Protein AF-A0A8H6XQA0-F1 (afdb_monomer)

pLDDT: mean 72.67, std 20.52, range [30.08, 98.44]

Nearest PDB structures (foldseek):
  8s5n-assembly1_I  TM=1.991E-01  e=5.118E+00  Sus scrofa
  5wai-assembly1_B  TM=2.373E-01  e=7.550E+00  Homo sapiens
  2dqr-assembly1_B  TM=2.451E-01  e=7.550E+00  Bacillus subtilis

Organism: NCBI:txid2733690

Structure (mmCIF, N/CA/C/O backbone):
data_AF-A0A8H6XQA0-F1
#
_entry.id   AF-A0A8H6XQA0-F1
#
loop_
_atom_site.group_PDB
_atom_site.id
_atom_site.type_symbol
_atom_site.label_atom_id
_atom_site.label_alt_id
_atom_site.label_comp_id
_atom_site.label_asym_id
_atom_site.label_entity_id
_atom_site.label_seq_id
_atom_site.pdbx_PDB_ins_code
_atom_site.Cartn_x
_atom_site.Cartn_y
_atom_site.Cartn_z
_atom_site.occupancy
_atom_site.B_iso_or_equiv
_atom_site.auth_seq_id
_atom_site.auth_comp_id
_atom_site.auth_asym_id
_atom_site.auth_atom_id
_atom_site.pdbx_PDB_model_num
ATOM 1 N N . MET A 1 1 ? -35.388 15.175 13.457 1.00 39.66 1 MET A N 1
ATOM 2 C CA . MET A 1 1 ? -34.668 13.985 12.953 1.00 39.66 1 MET A CA 1
ATOM 3 C C . MET A 1 1 ? -34.058 14.361 11.612 1.00 39.66 1 MET A C 1
ATOM 5 O O . MET A 1 1 ? -34.780 14.356 10.629 1.00 39.66 1 MET A O 1
ATOM 9 N N . ASN A 1 2 ? -32.782 14.755 11.567 1.00 40.47 2 ASN A N 1
ATOM 10 C CA . ASN A 1 2 ? -32.129 15.119 10.303 1.00 40.47 2 ASN A CA 1
ATOM 11 C C . ASN A 1 2 ? -31.117 14.033 9.934 1.00 40.47 2 ASN A C 1
ATOM 13 O O . ASN A 1 2 ? -30.102 13.865 10.606 1.00 40.47 2 ASN A O 1
ATOM 17 N N . SER A 1 3 ? -31.441 13.273 8.887 1.00 45.72 3 SER A N 1
ATOM 18 C CA . SER A 1 3 ? -30.533 12.332 8.237 1.00 45.72 3 SER A CA 1
ATOM 19 C C . SER A 1 3 ? -29.535 13.136 7.405 1.00 45.72 3 SER A C 1
ATOM 21 O O . SER A 1 3 ? -29.917 13.780 6.431 1.00 45.72 3 SER A O 1
ATOM 23 N N . PHE A 1 4 ? -28.263 13.138 7.803 1.00 53.66 4 PHE A N 1
ATOM 24 C CA . PHE A 1 4 ? -27.193 13.672 6.967 1.00 53.66 4 PHE A CA 1
ATOM 25 C C . PHE A 1 4 ? -26.708 12.558 6.040 1.00 53.66 4 PHE A C 1
ATOM 27 O O . PHE A 1 4 ? -26.117 11.569 6.478 1.00 53.66 4 PHE A O 1
ATOM 34 N N . ARG A 1 5 ? -27.005 12.713 4.749 1.00 60.81 5 ARG A N 1
ATOM 35 C CA . ARG A 1 5 ? -26.497 11.852 3.680 1.00 60.81 5 ARG A CA 1
ATOM 36 C C . ARG A 1 5 ? -25.184 12.428 3.178 1.00 60.81 5 ARG A C 1
ATOM 38 O O . ARG A 1 5 ? -25.127 13.604 2.820 1.00 60.81 5 ARG A O 1
ATOM 45 N N . CYS A 1 6 ? -24.141 11.608 3.126 1.00 57.84 6 CYS A N 1
ATOM 46 C CA . CYS A 1 6 ? -22.919 12.001 2.440 1.00 57.84 6 CYS A CA 1
ATOM 47 C C . CYS A 1 6 ? -23.187 12.053 0.928 1.00 57.84 6 CYS A C 1
ATOM 49 O O . CYS A 1 6 ? -23.517 11.034 0.321 1.00 57.84 6 CYS A O 1
ATOM 51 N N . HIS A 1 7 ? -23.026 13.227 0.316 1.00 69.19 7 HIS A N 1
ATOM 52 C CA . HIS A 1 7 ? -23.212 13.426 -1.126 1.00 69.19 7 HIS A CA 1
ATOM 53 C C . HIS A 1 7 ? -22.187 12.644 -1.974 1.00 69.19 7 HIS A C 1
ATOM 55 O O . HIS A 1 7 ? -22.442 12.355 -3.137 1.00 69.19 7 HIS A O 1
ATOM 61 N N . GLN A 1 8 ? -21.043 12.265 -1.394 1.00 59.78 8 GLN A N 1
ATOM 62 C CA . GLN A 1 8 ? -19.940 11.633 -2.124 1.00 59.78 8 GLN A CA 1
ATOM 63 C C . GLN A 1 8 ? -20.016 10.096 -2.163 1.00 59.78 8 GLN A C 1
ATOM 65 O O . GLN A 1 8 ? -19.489 9.492 -3.090 1.00 59.78 8 GLN A O 1
ATOM 70 N N . CYS A 1 9 ? -20.646 9.451 -1.174 1.00 69.38 9 CYS A N 1
ATOM 71 C CA . CYS A 1 9 ? -20.702 7.982 -1.084 1.00 69.38 9 CYS A CA 1
ATOM 72 C C . CYS A 1 9 ? -22.098 7.412 -0.787 1.00 69.38 9 CYS A C 1
ATOM 74 O O . CYS A 1 9 ? -22.247 6.202 -0.661 1.00 69.38 9 CYS A O 1
ATOM 76 N N . GLY A 1 10 ? -23.130 8.251 -0.634 1.00 59.91 10 GLY A N 1
ATOM 77 C CA . GLY A 1 10 ? -24.503 7.810 -0.359 1.00 59.91 10 GLY A CA 1
ATOM 78 C C . GLY A 1 10 ? -24.715 7.169 1.018 1.00 59.91 10 GLY A C 1
ATOM 79 O O . GLY A 1 10 ? -25.856 6.873 1.375 1.00 59.91 10 GLY A O 1
ATOM 80 N N . ALA A 1 11 ? -23.652 6.994 1.808 1.00 56.34 11 ALA A N 1
ATOM 81 C CA . ALA A 1 11 ? -23.733 6.435 3.142 1.00 56.34 11 ALA A CA 1
ATOM 82 C C . ALA A 1 11 ? -24.551 7.366 4.047 1.00 56.34 11 ALA A C 1
ATOM 84 O O . ALA A 1 11 ? -24.235 8.548 4.231 1.00 56.34 11 ALA A O 1
ATOM 85 N N . SER A 1 12 ? -25.623 6.814 4.610 1.00 57.81 12 SER A N 1
ATOM 86 C CA . SER A 1 12 ? -26.304 7.386 5.765 1.00 57.81 12 SER A CA 1
ATOM 87 C C . SER A 1 12 ? -25.317 7.298 6.922 1.00 57.81 12 SER A C 1
ATOM 89 O O . SER A 1 12 ? -25.028 6.199 7.392 1.00 57.81 12 SER A O 1
ATOM 91 N N . GLY A 1 13 ? -24.734 8.427 7.327 1.00 49.59 13 GLY A N 1
ATOM 92 C CA . GLY A 1 13 ? -23.774 8.433 8.425 1.00 49.59 13 GLY A CA 1
ATOM 93 C C . GLY A 1 13 ? -24.386 7.780 9.662 1.00 49.59 13 GLY A C 1
ATOM 94 O O . GLY A 1 13 ? -25.559 8.014 9.967 1.00 49.59 13 GLY A O 1
ATOM 95 N N . LEU A 1 14 ? -23.591 6.968 10.369 1.00 50.41 14 LEU A N 1
ATOM 96 C CA . LEU A 1 14 ? -23.913 6.537 11.724 1.00 50.41 14 LEU A CA 1
ATOM 97 C C . LEU A 1 14 ? -24.258 7.805 12.498 1.00 50.41 14 LEU A C 1
ATOM 99 O O . LEU A 1 14 ? -23.393 8.652 12.728 1.00 50.41 14 LEU A O 1
ATOM 103 N N . THR A 1 15 ? -25.531 7.976 12.854 1.00 49.56 15 THR A N 1
ATOM 104 C CA . THR A 1 15 ? -25.908 9.034 13.780 1.00 49.56 15 THR A CA 1
ATOM 105 C C . THR A 1 15 ? -25.029 8.826 14.999 1.00 49.56 15 THR A C 1
ATOM 107 O O . THR A 1 15 ? -25.098 7.765 15.628 1.00 49.56 15 THR A O 1
ATOM 110 N N . SER A 1 16 ? -24.164 9.800 15.282 1.00 47.38 16 SER A N 1
ATOM 111 C CA . SER A 1 16 ? -23.440 9.893 16.540 1.00 47.38 16 SER A CA 1
ATOM 112 C C . SER A 1 16 ? -24.492 10.073 17.628 1.00 47.38 16 SER A C 1
ATOM 114 O O . SER A 1 16 ? -24.839 11.178 18.038 1.00 47.38 16 SER A O 1
ATOM 116 N N . THR A 1 17 ? -25.121 8.970 18.022 1.00 50.59 17 THR A N 1
ATOM 117 C CA . THR A 1 17 ? -25.888 8.904 19.248 1.00 50.59 17 THR A CA 1
ATOM 118 C C . THR A 1 17 ? -24.828 8.988 20.327 1.00 50.59 17 THR A C 1
ATOM 120 O O . THR A 1 17 ? -24.073 8.032 20.521 1.00 50.59 17 THR A O 1
ATOM 123 N N . LYS A 1 18 ? -24.710 10.172 20.937 1.00 52.75 18 LYS A N 1
ATOM 124 C CA . LYS A 1 18 ? -23.888 10.418 22.125 1.00 52.75 18 LYS A CA 1
ATOM 125 C C . LYS A 1 18 ? -23.940 9.197 23.056 1.00 52.75 18 LYS A C 1
ATOM 127 O O . LYS A 1 18 ? -25.024 8.628 23.220 1.00 52.75 18 LYS A O 1
ATOM 132 N N . PRO A 1 19 ? -22.813 8.791 23.662 1.00 47.84 19 PRO A N 1
ATOM 133 C CA . PRO A 1 19 ? -22.831 7.687 24.599 1.00 47.84 19 PRO A CA 1
ATOM 134 C C . PRO A 1 19 ? -23.749 8.039 25.773 1.00 47.84 19 PRO A C 1
ATOM 136 O O . PRO A 1 19 ? -23.596 9.080 26.405 1.00 47.84 19 PRO A O 1
ATOM 139 N N . SER A 1 20 ? -24.722 7.150 25.963 1.00 54.09 20 SER A N 1
ATOM 140 C CA . SER A 1 20 ? -25.449 6.794 27.179 1.00 54.09 20 SER A CA 1
ATOM 141 C C . SER A 1 20 ? -25.614 7.881 28.245 1.00 54.09 20 SER A C 1
ATOM 143 O O . SER A 1 20 ? -24.697 8.208 28.994 1.00 54.09 20 SER A O 1
ATOM 145 N N . ASP A 1 21 ? -26.854 8.357 28.358 1.00 53.69 21 ASP A N 1
ATOM 146 C CA . ASP A 1 21 ? -27.349 9.352 29.305 1.00 53.69 21 ASP A CA 1
ATOM 147 C C . ASP A 1 21 ? -27.298 8.906 30.784 1.00 53.69 21 ASP A C 1
ATOM 149 O O . ASP A 1 21 ? -28.319 8.856 31.464 1.00 53.69 21 ASP A O 1
ATOM 153 N N . LEU A 1 22 ? -26.114 8.653 31.348 1.00 53.44 22 LEU A N 1
ATOM 154 C CA . LEU A 1 22 ? -25.946 8.639 32.815 1.00 53.44 22 LEU A CA 1
ATOM 155 C C . LEU A 1 22 ? -26.324 10.005 33.432 1.00 53.44 22 LEU A C 1
ATOM 157 O O . LEU A 1 22 ? -26.711 10.091 34.594 1.00 53.44 22 LEU A O 1
ATOM 161 N N . ASN A 1 23 ? -26.278 11.067 32.618 1.00 51.56 23 ASN A N 1
ATOM 162 C CA . ASN A 1 23 ? -26.733 12.417 32.952 1.00 51.56 23 ASN A CA 1
ATOM 163 C C . ASN A 1 23 ? -28.263 12.612 32.884 1.00 51.56 23 ASN A C 1
ATOM 165 O O . ASN A 1 23 ? -28.724 13.698 33.234 1.00 51.56 23 ASN A O 1
ATOM 169 N N . ALA A 1 24 ? -29.060 11.624 32.447 1.00 54.31 24 ALA A N 1
ATOM 170 C CA . ALA A 1 24 ? -30.526 11.762 32.415 1.00 54.31 24 ALA A CA 1
ATOM 171 C C . ALA A 1 24 ? -31.153 11.778 33.818 1.00 54.31 24 ALA A C 1
ATOM 173 O O . ALA A 1 24 ? -32.241 12.319 33.999 1.00 54.31 24 ALA A O 1
ATOM 174 N N . THR A 1 25 ? -30.460 11.230 34.819 1.00 57.62 25 THR A N 1
ATOM 175 C CA . THR A 1 25 ? -30.837 11.330 36.232 1.00 57.62 25 THR A CA 1
ATOM 176 C C . THR A 1 25 ? -29.945 12.371 36.924 1.00 57.62 25 THR A C 1
ATOM 178 O O . THR A 1 25 ? -28.768 12.085 37.163 1.00 57.62 25 THR A O 1
ATOM 181 N N . PRO A 1 26 ? -30.468 13.568 37.266 1.00 58.88 26 PRO A N 1
ATOM 182 C CA . PRO A 1 26 ? -29.671 14.671 37.820 1.00 58.88 26 PRO A CA 1
ATOM 183 C C . PRO A 1 26 ? -28.921 14.318 39.114 1.00 58.88 26 PRO A C 1
ATOM 185 O O . PRO A 1 26 ? -27.896 14.920 39.430 1.00 58.88 26 PRO A O 1
ATOM 188 N N . ASP A 1 27 ? -29.448 13.353 39.866 1.00 64.31 27 ASP A N 1
ATOM 189 C CA . ASP A 1 27 ? -28.930 12.912 41.159 1.00 64.31 27 ASP A CA 1
ATOM 190 C C . ASP A 1 27 ? -27.723 11.963 41.012 1.00 64.31 27 ASP A C 1
ATOM 192 O O . ASP A 1 27 ? -26.667 12.183 41.612 1.00 64.31 27 ASP A O 1
ATOM 196 N N . LEU A 1 28 ? -27.811 10.991 40.095 1.00 68.81 28 LEU A N 1
ATOM 197 C CA . LEU A 1 28 ? -26.697 10.092 39.791 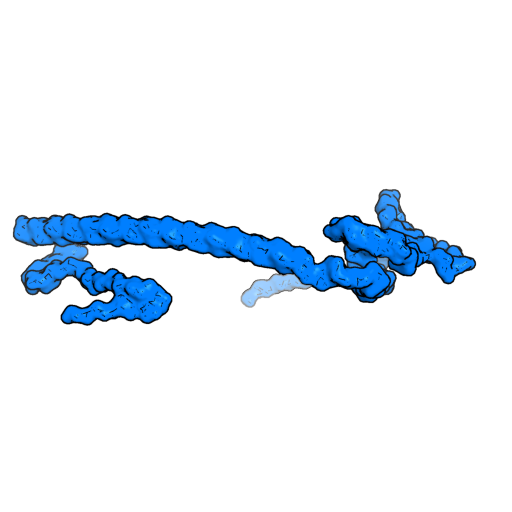1.00 68.81 28 LEU A CA 1
ATOM 198 C C . LEU A 1 28 ? -25.515 10.847 39.176 1.00 68.81 28 LEU A C 1
ATOM 200 O O . LEU A 1 28 ? -24.381 10.541 39.507 1.00 68.81 28 LEU A O 1
ATOM 204 N N . GLY A 1 29 ? -25.736 11.872 38.346 1.00 69.62 29 GLY A N 1
ATOM 205 C CA . GLY A 1 29 ? -24.637 12.646 37.747 1.00 69.62 29 GL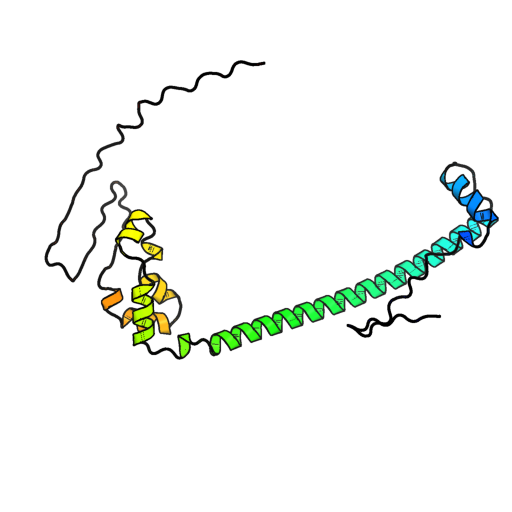Y A CA 1
ATOM 206 C C . GLY A 1 29 ? -23.717 13.321 38.779 1.00 69.62 29 GLY A C 1
ATOM 207 O O . GLY A 1 29 ? -22.500 13.380 38.584 1.00 69.62 29 GLY A O 1
ATOM 208 N N . LYS A 1 30 ? -24.273 13.789 39.908 1.00 71.88 30 LYS A N 1
ATOM 209 C CA . LYS A 1 30 ? -23.496 14.372 41.018 1.00 71.88 30 LYS A CA 1
ATOM 210 C C . LYS A 1 30 ? -22.771 13.295 41.824 1.00 71.88 30 LYS A C 1
ATOM 212 O O . LYS A 1 30 ? -21.572 13.430 42.069 1.00 71.88 30 LYS A O 1
ATOM 217 N N . ARG A 1 31 ? -23.478 12.220 42.195 1.00 77.81 31 ARG A N 1
ATOM 218 C CA . ARG A 1 31 ? -22.923 11.112 42.991 1.00 77.81 31 ARG A CA 1
ATOM 219 C C . ARG A 1 31 ? -21.888 10.298 42.220 1.00 77.81 31 ARG A C 1
ATOM 221 O O . ARG A 1 31 ? -20.854 9.962 42.774 1.00 77.81 31 ARG A O 1
ATOM 228 N N . HIS A 1 32 ? -22.079 10.100 40.921 1.00 82.62 32 HIS A N 1
ATOM 229 C CA . HIS A 1 32 ? -21.141 9.413 40.034 1.00 82.62 32 HIS A CA 1
ATOM 230 C C . HIS A 1 32 ? -19.760 10.076 40.037 1.00 82.62 32 HIS A C 1
ATOM 232 O O . HIS A 1 32 ? -18.747 9.399 40.157 1.00 82.62 32 HIS A O 1
ATOM 238 N N . ARG A 1 33 ? -19.693 11.413 39.978 1.00 83.44 33 ARG A N 1
ATOM 239 C CA . ARG A 1 33 ? -18.411 12.129 40.055 1.00 83.44 33 ARG A CA 1
ATOM 240 C C . ARG A 1 33 ? -17.758 12.024 41.435 1.00 83.44 33 ARG A C 1
ATOM 242 O O . ARG A 1 33 ? -16.536 11.971 41.506 1.00 83.44 33 ARG A O 1
ATOM 249 N N . ALA A 1 34 ? -18.552 12.014 42.506 1.00 84.62 34 ALA A N 1
ATOM 250 C CA . ALA A 1 34 ? -18.045 11.817 43.861 1.00 84.62 34 ALA A CA 1
ATOM 251 C C . ALA A 1 34 ? -17.479 10.399 44.042 1.00 84.62 34 ALA A C 1
ATOM 253 O O . ALA A 1 34 ? -16.347 10.270 44.487 1.00 84.62 34 ALA A O 1
ATOM 254 N N . LEU A 1 35 ? -18.204 9.373 43.583 1.00 86.81 35 LEU A N 1
ATOM 255 C CA . LEU A 1 35 ? -17.790 7.964 43.601 1.00 86.81 35 LEU A CA 1
ATOM 256 C C . LEU A 1 35 ? -16.542 7.691 42.748 1.00 86.81 35 LEU A C 1
ATOM 258 O O . LEU A 1 35 ? -15.758 6.814 43.075 1.00 86.81 35 LEU A O 1
ATOM 262 N N . LEU A 1 36 ? -16.323 8.441 41.664 1.00 87.62 36 LEU A N 1
ATOM 263 C CA . LEU A 1 36 ? -15.079 8.344 40.888 1.00 87.62 36 LEU A CA 1
ATOM 264 C C . LEU A 1 36 ? -13.863 8.940 41.617 1.00 87.62 36 LEU A C 1
ATOM 266 O O . LEU A 1 36 ? -12.731 8.624 41.262 1.00 87.62 36 LEU A O 1
ATOM 270 N N . ASN A 1 37 ? -14.089 9.809 42.605 1.00 88.81 37 ASN A N 1
ATOM 271 C CA . ASN A 1 37 ? -13.045 10.524 43.340 1.00 88.81 37 ASN A CA 1
ATOM 272 C C . ASN A 1 37 ? -12.923 10.069 44.807 1.00 88.81 37 ASN A C 1
ATOM 274 O O . ASN A 1 37 ? -12.114 10.632 45.546 1.00 88.81 37 ASN A O 1
ATOM 278 N N . SER A 1 38 ? -13.719 9.090 45.248 1.00 87.56 38 SER A N 1
ATOM 279 C CA . SER A 1 38 ? -13.707 8.552 46.610 1.00 87.56 38 SER A CA 1
ATOM 280 C C . SER A 1 38 ? -13.792 7.023 46.604 1.00 87.56 38 SER A C 1
ATOM 282 O O . SER A 1 38 ? -14.291 6.420 45.662 1.00 87.56 38 SER A O 1
ATOM 284 N N . ASN A 1 39 ? -13.327 6.380 47.679 1.00 87.75 39 ASN A N 1
ATOM 285 C CA . ASN A 1 39 ? -13.479 4.930 47.884 1.00 87.75 39 ASN A CA 1
ATOM 286 C C . ASN A 1 39 ? -14.805 4.578 48.585 1.00 87.75 39 ASN A C 1
ATOM 288 O O . ASN A 1 39 ? -14.893 3.583 49.303 1.00 87.75 39 ASN A O 1
ATOM 292 N N . GLU A 1 40 ? -15.820 5.428 48.452 1.00 87.31 40 GLU A N 1
ATOM 293 C CA . GLU A 1 40 ? -17.100 5.232 49.123 1.00 87.31 40 GLU A CA 1
ATOM 294 C C . GLU A 1 40 ? -17.943 4.178 48.399 1.00 87.31 40 GLU A C 1
ATOM 296 O O . GLU A 1 40 ? -17.958 4.104 47.169 1.00 87.31 40 GLU A O 1
ATOM 301 N N . ALA A 1 41 ? -18.631 3.329 49.166 1.00 86.88 41 ALA A N 1
ATOM 302 C CA . ALA A 1 41 ? -19.451 2.274 48.589 1.00 86.88 41 ALA A CA 1
ATOM 303 C C . ALA A 1 41 ? -20.678 2.882 47.877 1.00 86.88 41 ALA A C 1
ATOM 305 O O . ALA A 1 41 ? -21.393 3.687 48.479 1.00 86.88 41 ALA A O 1
ATOM 306 N N . PRO A 1 42 ? -20.954 2.507 46.614 1.00 86.06 42 PRO A N 1
ATOM 307 C CA . PRO A 1 42 ? -22.130 2.988 45.905 1.00 86.06 42 PRO A CA 1
ATOM 308 C C . PRO A 1 42 ? -23.412 2.402 46.501 1.00 86.06 42 PRO A C 1
ATOM 310 O O . PRO A 1 42 ? -23.446 1.260 46.954 1.00 86.06 42 PRO A O 1
ATOM 313 N N . VAL A 1 43 ? -24.490 3.183 46.446 1.00 87.50 43 VAL A N 1
ATOM 314 C CA . VAL A 1 43 ? -25.827 2.743 46.864 1.00 87.50 43 VAL A CA 1
ATOM 315 C C . VAL A 1 43 ? -26.378 1.736 45.846 1.00 87.50 43 VAL A C 1
ATOM 317 O O . VAL A 1 43 ? -26.121 1.869 44.650 1.00 87.50 43 VAL A O 1
ATOM 320 N N . ASP A 1 44 ? -27.184 0.765 46.282 1.00 85.88 44 ASP A N 1
ATOM 321 C CA . ASP A 1 44 ? -27.734 -0.294 45.414 1.00 85.88 44 ASP A CA 1
ATOM 322 C C . ASP A 1 44 ? -28.459 0.239 44.163 1.00 85.88 44 ASP A C 1
ATOM 324 O O . ASP A 1 44 ? -28.347 -0.337 43.076 1.00 85.88 44 ASP A O 1
ATOM 328 N N . SER A 1 45 ? -29.156 1.377 44.281 1.00 83.06 45 SER A N 1
ATOM 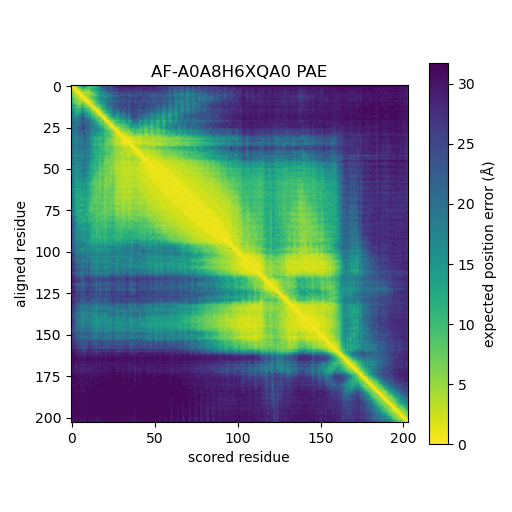329 C CA . SER A 1 45 ? -29.788 2.063 43.145 1.00 83.06 45 SER A CA 1
ATOM 330 C C . SER A 1 45 ? -28.773 2.511 42.092 1.00 83.06 45 SER A C 1
ATOM 332 O O . SER A 1 45 ? -29.015 2.382 40.893 1.00 83.06 45 SER A O 1
ATOM 334 N N . ASP A 1 46 ? -27.622 3.011 42.538 1.00 84.81 46 ASP A N 1
ATOM 335 C CA . ASP A 1 46 ? -26.563 3.538 41.681 1.00 84.81 46 ASP A CA 1
ATOM 336 C C . ASP A 1 46 ? -25.823 2.371 41.011 1.00 84.81 46 ASP A C 1
ATOM 338 O O . ASP A 1 46 ? -25.538 2.422 39.813 1.00 84.81 46 ASP A O 1
ATOM 342 N N . VAL A 1 47 ? -25.618 1.265 41.739 1.00 87.81 47 VAL A N 1
ATOM 343 C CA . VAL A 1 47 ? -25.059 0.015 41.198 1.00 87.81 47 VAL A CA 1
ATOM 344 C C . VAL A 1 47 ? -25.910 -0.520 40.045 1.00 87.81 47 VAL A C 1
ATOM 346 O O . VAL A 1 47 ? -25.364 -0.894 39.004 1.00 87.81 47 VAL A O 1
ATOM 349 N N . ALA A 1 48 ? -27.236 -0.555 40.198 1.00 86.31 48 ALA A N 1
ATOM 350 C CA . ALA A 1 48 ? -28.135 -1.041 39.152 1.00 86.31 48 ALA A CA 1
ATOM 351 C C . ALA A 1 48 ? -28.071 -0.172 37.883 1.00 86.31 48 ALA A C 1
ATOM 353 O O . ALA A 1 48 ? -27.972 -0.704 36.773 1.00 86.31 48 ALA A O 1
ATOM 354 N N . ILE A 1 49 ? -28.067 1.158 38.035 1.00 85.31 49 ILE A N 1
ATOM 355 C CA . ILE A 1 49 ? -28.011 2.089 36.897 1.00 85.31 49 ILE A CA 1
ATOM 356 C C . ILE A 1 49 ? -26.653 2.010 36.189 1.00 85.31 49 ILE A C 1
ATOM 358 O O . ILE A 1 49 ? -26.606 1.951 34.959 1.00 85.31 49 ILE A O 1
ATOM 362 N N . VAL A 1 50 ? -25.549 1.958 36.941 1.00 86.88 50 VAL A N 1
ATOM 363 C CA . VAL A 1 50 ? -24.198 1.841 36.371 1.00 86.88 50 VAL A CA 1
ATOM 364 C C . VAL A 1 50 ? -24.041 0.521 35.615 1.00 86.88 50 VAL A C 1
ATOM 366 O O . VAL A 1 50 ? -23.558 0.531 34.484 1.00 86.88 50 VAL A O 1
ATOM 369 N N . LYS A 1 51 ? -24.515 -0.606 36.163 1.00 90.00 51 LYS A N 1
ATOM 370 C CA . LYS A 1 51 ? -24.496 -1.903 35.461 1.00 90.00 51 LYS 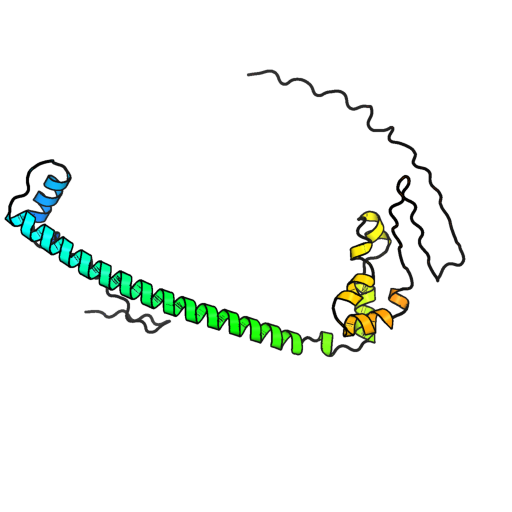A CA 1
ATOM 371 C C . LYS A 1 51 ? -25.294 -1.875 34.157 1.00 90.00 51 LYS A C 1
ATOM 373 O O . LYS A 1 51 ? -24.822 -2.389 33.144 1.00 90.00 51 LYS A O 1
ATOM 378 N N . LEU A 1 52 ? -26.475 -1.254 34.158 1.00 87.88 52 LEU A N 1
ATOM 379 C CA . LEU A 1 52 ? -27.280 -1.091 32.945 1.00 87.88 52 LEU A CA 1
ATOM 380 C C . LEU A 1 52 ? -26.558 -0.227 31.900 1.00 87.88 52 LEU A C 1
ATOM 382 O O . LEU A 1 52 ? -26.556 -0.562 30.715 1.00 87.88 52 LEU A O 1
ATOM 386 N N . ALA A 1 53 ? -25.927 0.868 32.329 1.00 86.88 53 ALA A N 1
ATOM 387 C CA . ALA A 1 53 ? -25.163 1.740 31.444 1.00 86.88 53 ALA A CA 1
ATOM 388 C C . ALA A 1 53 ? -23.939 1.032 30.845 1.00 86.88 53 ALA A C 1
ATOM 390 O O . ALA A 1 53 ? -23.691 1.187 29.650 1.00 86.88 53 ALA A O 1
ATOM 391 N N . ILE A 1 54 ? -23.224 0.225 31.639 1.00 90.50 54 ILE A N 1
ATOM 392 C CA . ILE A 1 54 ? -22.127 -0.630 31.164 1.00 90.50 54 ILE A CA 1
ATOM 393 C C . ILE A 1 54 ? -22.652 -1.598 30.103 1.00 90.50 54 ILE A C 1
ATOM 395 O O . ILE A 1 54 ? -22.183 -1.554 28.974 1.00 90.50 54 ILE A O 1
ATOM 399 N N . SER A 1 55 ? -23.706 -2.364 30.398 1.00 92.62 55 SER A N 1
ATOM 400 C CA . SER A 1 55 ? -24.275 -3.324 29.441 1.00 92.62 55 SER A CA 1
ATOM 401 C C . SER A 1 55 ? -24.733 -2.666 28.130 1.00 92.62 55 SER A C 1
ATOM 403 O O . SER A 1 55 ? -24.498 -3.199 27.044 1.00 92.62 55 SER A O 1
ATOM 405 N N . LYS A 1 56 ? -25.342 -1.475 28.202 1.00 89.31 56 LYS A N 1
ATOM 406 C CA . LYS A 1 56 ? -25.722 -0.693 27.015 1.00 89.31 56 LYS A CA 1
ATOM 407 C C . LYS A 1 56 ? -24.498 -0.238 26.216 1.00 89.31 56 LYS A C 1
ATOM 409 O O . LYS A 1 56 ? -24.527 -0.284 24.985 1.00 89.31 56 LYS A O 1
ATOM 414 N N . ASN A 1 57 ? -23.448 0.219 26.897 1.00 89.44 57 ASN A N 1
ATOM 415 C CA . ASN A 1 57 ? -22.197 0.609 26.253 1.00 89.44 57 ASN A CA 1
ATOM 416 C C . ASN A 1 57 ? -21.522 -0.596 25.596 1.00 89.44 57 ASN A C 1
ATOM 418 O O . ASN A 1 57 ? -21.139 -0.483 24.438 1.00 89.44 57 ASN A O 1
ATOM 422 N N . ASP A 1 58 ? -21.465 -1.745 26.264 1.00 95.19 58 ASP A N 1
ATOM 423 C CA . ASP A 1 58 ? -20.875 -2.977 25.733 1.00 95.19 58 ASP A CA 1
ATOM 424 C C . ASP A 1 58 ? -21.603 -3.447 24.469 1.00 95.19 58 ASP A C 1
ATOM 426 O O . ASP A 1 58 ? -20.973 -3.740 23.454 1.00 95.19 58 ASP A O 1
ATOM 430 N N . ALA A 1 59 ? -22.941 -3.425 24.471 1.00 93.12 59 ALA A N 1
ATOM 431 C CA . ALA A 1 59 ? -23.731 -3.745 23.284 1.00 93.12 59 ALA A CA 1
ATOM 432 C C . ALA A 1 59 ? -23.462 -2.768 22.125 1.00 93.12 59 ALA A C 1
ATOM 434 O O . ALA A 1 59 ? -23.402 -3.166 20.957 1.00 93.12 59 ALA A O 1
ATOM 435 N N . ARG A 1 60 ? -23.279 -1.475 22.431 1.00 91.50 60 ARG A N 1
ATOM 436 C CA . ARG A 1 60 ? -22.946 -0.467 21.418 1.00 91.50 60 ARG A CA 1
ATOM 437 C C . ARG A 1 60 ? -21.525 -0.637 20.889 1.00 91.50 60 ARG A C 1
ATOM 439 O O . ARG A 1 60 ? -21.340 -0.493 19.683 1.00 91.50 60 ARG A O 1
ATOM 446 N N . LEU A 1 61 ? -20.558 -0.941 21.751 1.00 94.94 61 LEU A N 1
ATOM 447 C CA . LEU A 1 61 ? -19.179 -1.232 21.366 1.00 94.94 61 LEU A CA 1
ATOM 448 C C . LEU A 1 61 ? -19.132 -2.449 20.444 1.00 94.94 61 LEU A C 1
ATOM 450 O O . LEU A 1 61 ? -18.638 -2.323 19.333 1.00 94.94 61 LEU A O 1
ATOM 454 N N . ALA A 1 62 ? -19.784 -3.554 20.813 1.00 95.62 62 ALA A N 1
ATOM 455 C CA . ALA A 1 62 ? -19.861 -4.747 19.970 1.00 95.62 62 ALA A CA 1
ATOM 456 C C . ALA A 1 62 ? -20.467 -4.453 18.584 1.00 95.62 62 ALA A C 1
ATOM 458 O O . ALA A 1 62 ? -19.965 -4.918 17.560 1.00 95.62 62 ALA A O 1
ATOM 459 N N . SER A 1 63 ? -21.525 -3.634 18.528 1.00 93.94 63 SER A N 1
ATOM 460 C CA . SER A 1 63 ? -22.108 -3.189 17.257 1.00 93.94 63 SER A CA 1
ATOM 461 C C . SER A 1 63 ? -21.125 -2.350 16.432 1.00 93.94 63 SER A C 1
ATOM 463 O O . SER A 1 63 ? -21.015 -2.569 15.226 1.00 93.94 63 SER A O 1
ATOM 465 N N . LEU A 1 64 ? -20.402 -1.415 17.053 1.00 94.00 64 LEU A N 1
ATOM 466 C CA . LEU A 1 64 ? -19.398 -0.600 16.365 1.00 94.00 64 LEU A CA 1
ATOM 467 C C . LEU A 1 64 ? -18.226 -1.448 15.867 1.00 94.00 64 LEU A C 1
ATOM 469 O O . LEU A 1 64 ? -17.832 -1.292 14.716 1.00 94.00 64 LEU A O 1
ATOM 473 N N . ASP A 1 65 ? -17.723 -2.372 16.679 1.00 97.38 65 ASP A N 1
ATOM 474 C CA . ASP A 1 65 ? -16.625 -3.265 16.310 1.00 97.38 65 ASP A CA 1
ATOM 475 C C . ASP A 1 65 ? -17.008 -4.163 15.129 1.00 97.38 65 ASP A C 1
ATOM 477 O O . ASP A 1 65 ? -16.215 -4.333 14.202 1.00 97.38 65 ASP A O 1
ATOM 481 N N . SER A 1 66 ? -18.248 -4.666 15.098 1.00 95.25 66 SER A N 1
ATOM 482 C CA . SER A 1 66 ? -18.753 -5.443 13.958 1.00 95.25 66 SER A CA 1
ATOM 483 C C . SER A 1 66 ? -18.802 -4.628 12.660 1.00 95.25 66 SER A C 1
ATOM 485 O O . SER A 1 66 ? -18.430 -5.123 11.596 1.00 95.25 66 SER A O 1
ATOM 487 N N . GLU A 1 67 ? -19.196 -3.355 12.741 1.00 95.06 67 GLU A N 1
ATOM 488 C CA . GLU A 1 67 ? -19.259 -2.473 11.577 1.00 95.06 67 GLU A CA 1
ATOM 489 C C . GLU A 1 67 ? -17.861 -2.040 11.125 1.00 95.06 67 GLU A C 1
ATOM 491 O O . GLU A 1 67 ? -17.587 -1.990 9.927 1.00 95.06 67 GLU A O 1
ATOM 496 N N . ILE A 1 68 ? -16.946 -1.792 12.066 1.00 96.50 68 ILE A N 1
ATOM 497 C CA . ILE A 1 68 ? -15.532 -1.541 11.772 1.00 96.50 68 ILE A CA 1
ATOM 498 C C . ILE A 1 68 ? -14.927 -2.746 11.049 1.00 96.50 68 ILE A C 1
ATOM 500 O O . ILE A 1 68 ? -14.251 -2.558 10.039 1.00 96.50 68 ILE A O 1
ATOM 504 N N . ALA A 1 69 ? -15.177 -3.967 11.527 1.00 97.00 69 ALA A N 1
ATOM 505 C CA . ALA A 1 69 ? -14.692 -5.182 10.878 1.00 97.00 69 ALA A CA 1
ATOM 506 C C . ALA A 1 69 ? -15.238 -5.306 9.447 1.00 97.00 69 ALA A C 1
ATOM 508 O O . ALA A 1 69 ? -14.465 -5.488 8.510 1.00 97.00 69 ALA A O 1
ATOM 509 N N . ARG A 1 70 ? -16.548 -5.103 9.260 1.00 97.00 70 ARG A N 1
ATOM 510 C CA . ARG A 1 70 ? -17.193 -5.131 7.939 1.00 97.00 70 ARG A CA 1
ATOM 511 C C . ARG A 1 70 ? -16.611 -4.096 6.973 1.00 97.00 70 ARG A C 1
ATOM 513 O O . ARG A 1 70 ? -16.408 -4.390 5.799 1.00 97.00 70 ARG A O 1
ATOM 520 N N . LEU A 1 71 ? -16.376 -2.872 7.444 1.00 96.12 71 LEU A N 1
ATOM 521 C CA . LEU A 1 71 ? -15.826 -1.798 6.615 1.00 96.12 71 LEU A CA 1
ATOM 522 C C . LEU A 1 71 ? -14.349 -2.017 6.282 1.00 96.12 71 LEU A C 1
ATOM 524 O O . LEU A 1 71 ? -13.932 -1.648 5.188 1.00 96.12 71 LEU A O 1
ATOM 528 N N . ARG A 1 72 ? -13.570 -2.614 7.190 1.00 97.94 72 ARG A N 1
ATOM 529 C CA . ARG A 1 72 ? -12.175 -2.994 6.923 1.00 97.94 72 ARG A CA 1
ATOM 530 C C . ARG A 1 72 ? -12.081 -4.068 5.847 1.00 97.94 72 ARG A C 1
ATOM 532 O O . ARG A 1 72 ? -11.311 -3.887 4.918 1.00 97.94 72 ARG A O 1
ATOM 539 N N . GLU A 1 73 ? -12.918 -5.097 5.929 1.00 97.56 73 GLU A N 1
ATOM 540 C CA . GLU A 1 73 ? -13.009 -6.144 4.903 1.00 97.56 73 GLU A CA 1
ATOM 541 C C . GLU A 1 73 ? -13.355 -5.553 3.527 1.00 97.56 73 GLU A C 1
ATOM 543 O O . GLU A 1 73 ? -12.704 -5.831 2.526 1.00 97.56 73 GLU A O 1
ATOM 548 N N . LEU A 1 74 ? -14.354 -4.665 3.473 1.00 97.50 74 LEU A N 1
ATOM 549 C CA . LEU A 1 74 ? -14.717 -3.994 2.224 1.00 97.50 74 LEU A CA 1
ATOM 550 C C . LEU A 1 74 ? -13.575 -3.120 1.684 1.00 97.50 74 LEU A C 1
ATOM 552 O O . LEU A 1 74 ? -13.385 -3.034 0.473 1.00 97.50 74 LEU A O 1
ATOM 556 N N . LEU A 1 75 ? -12.841 -2.443 2.568 1.00 98.06 75 LEU A N 1
ATOM 557 C CA . LEU A 1 75 ? -11.694 -1.632 2.176 1.00 98.06 75 LEU A CA 1
ATOM 558 C C . LEU A 1 75 ? -10.585 -2.504 1.581 1.00 98.06 75 LEU A C 1
ATOM 560 O O . LEU A 1 75 ? -10.064 -2.153 0.528 1.00 98.06 75 LEU A O 1
ATOM 564 N N . GLU A 1 76 ? -10.275 -3.635 2.214 1.00 98.25 76 GLU A N 1
ATOM 565 C CA . GLU A 1 76 ? -9.270 -4.591 1.743 1.00 98.25 76 GLU A CA 1
ATOM 566 C C . GLU A 1 76 ? -9.611 -5.106 0.338 1.00 98.25 76 GLU A C 1
ATOM 568 O O . GLU A 1 76 ? -8.794 -4.989 -0.574 1.00 98.25 76 GLU A O 1
ATOM 573 N N . GLN A 1 77 ? -10.858 -5.525 0.109 1.00 97.81 77 GLN A N 1
ATOM 574 C CA . GLN A 1 77 ? -11.324 -5.965 -1.214 1.00 97.81 77 GLN A CA 1
ATOM 575 C C . GLN A 1 77 ? -11.166 -4.877 -2.291 1.00 97.81 77 GLN A C 1
ATOM 577 O O . GLN A 1 77 ? -10.720 -5.148 -3.408 1.00 97.81 77 GLN A O 1
ATOM 582 N N . LEU A 1 78 ? -11.505 -3.625 -1.966 1.00 98.12 78 LEU A N 1
ATOM 583 C CA . LEU A 1 78 ? -11.355 -2.501 -2.897 1.00 98.12 78 LEU A CA 1
ATOM 584 C C . LEU A 1 78 ? -9.884 -2.151 -3.159 1.00 98.12 78 LEU A C 1
ATOM 586 O O . LEU A 1 78 ? -9.533 -1.725 -4.263 1.00 98.12 78 LEU A O 1
ATOM 590 N N . GLU A 1 79 ? -9.013 -2.299 -2.163 1.00 98.44 79 GLU A N 1
ATOM 591 C CA . GLU A 1 79 ? -7.574 -2.095 -2.319 1.00 98.44 79 GLU A CA 1
ATOM 592 C C . GLU A 1 79 ? -6.950 -3.171 -3.212 1.00 98.44 79 GLU A C 1
ATOM 594 O O . GLU A 1 79 ? -6.163 -2.832 -4.103 1.00 98.44 79 GLU A O 1
ATOM 599 N N . GLU A 1 80 ? -7.349 -4.433 -3.052 1.00 98.31 80 GLU A N 1
ATOM 600 C CA . GLU A 1 80 ? -6.940 -5.535 -3.928 1.00 98.31 80 GLU A CA 1
ATOM 601 C C . GLU A 1 80 ? -7.371 -5.298 -5.380 1.00 98.31 80 GLU A C 1
ATOM 603 O O . GLU A 1 80 ? -6.541 -5.362 -6.296 1.00 98.31 80 GLU A O 1
ATOM 608 N N . GLU A 1 81 ? -8.639 -4.938 -5.602 1.00 98.12 81 GLU A N 1
ATOM 609 C CA . GLU A 1 81 ? -9.155 -4.612 -6.935 1.00 98.12 81 GLU A CA 1
ATOM 610 C C . GLU A 1 81 ? -8.381 -3.438 -7.550 1.00 98.12 81 GLU A C 1
ATOM 612 O O . GLU A 1 81 ? -7.951 -3.486 -8.709 1.00 98.12 81 GLU A O 1
ATOM 617 N N . ARG A 1 82 ? -8.114 -2.392 -6.761 1.00 98.25 82 ARG A N 1
ATOM 618 C CA . ARG A 1 82 ? -7.322 -1.241 -7.206 1.00 98.25 82 ARG A CA 1
ATOM 619 C C . ARG A 1 82 ? -5.916 -1.654 -7.632 1.00 98.25 82 ARG A C 1
ATOM 621 O O . ARG A 1 82 ? -5.434 -1.174 -8.661 1.00 98.25 82 ARG A O 1
ATOM 628 N N . VAL A 1 83 ? -5.239 -2.498 -6.857 1.00 98.31 83 VAL A N 1
ATOM 629 C CA . VAL A 1 83 ? -3.891 -2.986 -7.188 1.00 98.31 83 VAL A CA 1
ATOM 630 C C . VAL A 1 83 ? -3.916 -3.811 -8.475 1.00 98.31 83 VAL A C 1
ATOM 632 O O . VAL A 1 83 ? -3.076 -3.584 -9.351 1.00 98.31 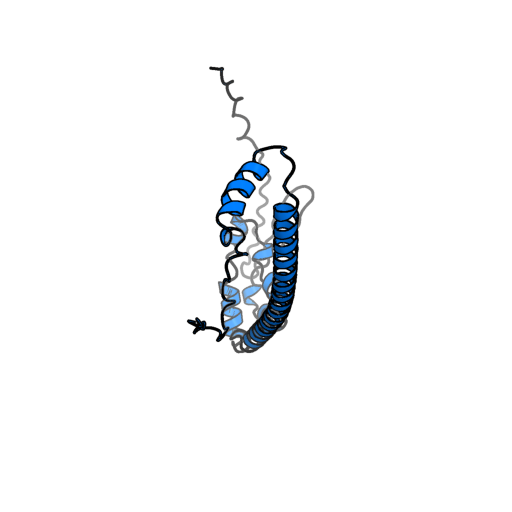83 VAL A O 1
ATOM 635 N N . SER A 1 84 ? -4.900 -4.698 -8.634 1.00 98.00 84 SER A N 1
ATOM 636 C CA . SER A 1 84 ? -5.082 -5.492 -9.855 1.00 98.00 84 SER A CA 1
ATOM 637 C C . SER A 1 84 ? -5.276 -4.599 -11.084 1.00 98.00 84 SER A C 1
ATOM 639 O O . SER A 1 84 ? -4.527 -4.721 -12.054 1.00 98.00 84 SER A O 1
ATOM 641 N N . LEU A 1 85 ? -6.181 -3.620 -11.020 1.00 98.00 85 LEU A N 1
ATOM 642 C CA . LEU A 1 85 ? -6.438 -2.701 -12.132 1.00 98.00 85 LEU A CA 1
ATOM 643 C C . LEU A 1 85 ? -5.231 -1.816 -12.467 1.00 98.00 85 LEU A C 1
ATOM 645 O O . LEU A 1 85 ? -4.983 -1.510 -13.637 1.00 98.00 85 LEU A O 1
ATOM 649 N N . LEU A 1 86 ? -4.459 -1.389 -11.463 1.00 97.69 86 LEU A N 1
ATOM 650 C CA . LEU A 1 86 ? -3.214 -0.657 -11.698 1.00 97.69 86 LEU A CA 1
ATOM 651 C C . LEU A 1 86 ? -2.181 -1.537 -12.408 1.00 97.69 86 LEU A C 1
ATOM 653 O O . LEU A 1 86 ? -1.549 -1.067 -13.356 1.00 97.69 86 LEU A O 1
ATOM 657 N N . SER A 1 87 ? -2.046 -2.802 -12.005 1.00 96.50 87 SER A N 1
ATOM 658 C CA . SER A 1 87 ? -1.188 -3.772 -12.693 1.00 96.50 87 SER A CA 1
ATOM 659 C C . SER A 1 87 ? -1.606 -3.922 -14.157 1.00 96.50 87 SER A C 1
ATOM 661 O O . SER A 1 87 ? -0.802 -3.648 -15.052 1.00 96.50 87 SER A O 1
ATOM 663 N N . ASP A 1 88 ? -2.879 -4.208 -14.424 1.00 96.12 88 ASP A N 1
ATOM 664 C CA . ASP A 1 88 ? -3.406 -4.370 -15.783 1.00 96.12 88 ASP A CA 1
ATOM 665 C C . ASP A 1 88 ? -3.195 -3.115 -16.631 1.00 96.12 88 ASP A C 1
ATOM 667 O O . ASP A 1 88 ? -2.767 -3.177 -17.789 1.00 96.12 88 ASP A O 1
ATOM 671 N N . ARG A 1 89 ? -3.428 -1.934 -16.048 1.00 95.31 89 ARG A N 1
ATOM 672 C CA . ARG A 1 89 ? -3.158 -0.658 -16.712 1.00 95.31 89 ARG A CA 1
ATOM 673 C C . ARG A 1 89 ? -1.688 -0.531 -17.096 1.00 95.31 89 ARG A C 1
ATOM 675 O O . ARG A 1 89 ? -1.404 -0.161 -18.235 1.00 95.31 89 ARG A O 1
ATOM 682 N N . THR A 1 90 ? -0.761 -0.804 -16.178 1.00 94.19 90 THR A N 1
ATOM 683 C CA . THR A 1 90 ? 0.680 -0.692 -16.463 1.00 94.19 90 THR A CA 1
ATOM 684 C C . THR A 1 90 ? 1.125 -1.673 -17.543 1.00 94.19 90 THR A C 1
ATOM 686 O O . THR A 1 90 ? 1.875 -1.288 -18.441 1.00 94.19 90 THR A O 1
ATOM 689 N N . GLN A 1 91 ? 0.603 -2.902 -17.535 1.00 91.69 91 GLN A N 1
ATOM 690 C CA . GLN A 1 91 ? 0.880 -3.898 -18.571 1.00 91.69 91 GLN A CA 1
ATOM 691 C C . GLN A 1 91 ? 0.370 -3.436 -19.942 1.00 91.69 91 GLN A C 1
ATOM 693 O O . GLN A 1 91 ? 1.122 -3.437 -20.921 1.00 91.69 91 GLN A O 1
ATOM 698 N N . ASN A 1 92 ? -0.869 -2.951 -20.010 1.00 92.12 92 ASN A N 1
ATOM 699 C CA . ASN A 1 92 ? -1.458 -2.430 -21.243 1.00 92.12 92 ASN A CA 1
ATOM 700 C C . ASN A 1 92 ? -0.717 -1.187 -21.761 1.00 92.12 92 ASN A C 1
ATOM 702 O O . ASN A 1 92 ? -0.432 -1.077 -22.955 1.00 92.12 92 ASN A O 1
ATOM 706 N N . GLN A 1 93 ? -0.315 -0.273 -20.875 1.00 90.00 93 GLN A N 1
ATOM 707 C CA . GLN A 1 93 ? 0.528 0.869 -21.239 1.00 90.00 93 GLN A CA 1
ATOM 708 C C . GLN A 1 93 ? 1.895 0.424 -21.769 1.00 90.00 93 GLN A C 1
ATOM 710 O O . GLN A 1 93 ? 2.382 0.982 -22.752 1.00 90.00 93 GLN A O 1
ATOM 715 N N . ALA A 1 94 ? 2.498 -0.609 -21.178 1.00 86.19 94 ALA A N 1
ATOM 716 C CA . ALA A 1 94 ? 3.754 -1.164 -21.665 1.00 86.19 94 ALA A CA 1
ATOM 717 C C . ALA A 1 94 ? 3.610 -1.777 -23.068 1.00 86.19 94 ALA A C 1
ATOM 719 O O . ALA A 1 94 ? 4.550 -1.682 -23.863 1.00 86.19 94 ALA A O 1
ATOM 720 N N . ILE A 1 95 ? 2.457 -2.376 -23.399 1.00 87.19 95 ILE A N 1
ATOM 721 C CA . ILE A 1 95 ? 2.131 -2.861 -24.754 1.00 87.19 95 ILE A CA 1
ATOM 722 C C . ILE A 1 95 ? 2.033 -1.697 -25.740 1.00 87.19 95 ILE A C 1
ATOM 724 O O . ILE A 1 95 ? 2.601 -1.763 -26.830 1.00 87.19 95 ILE A O 1
ATOM 728 N N . LEU A 1 96 ? 1.367 -0.613 -25.346 1.00 88.62 96 LEU A N 1
ATOM 729 C CA . LEU A 1 96 ? 1.204 0.586 -26.170 1.00 88.62 96 LEU A CA 1
ATOM 730 C C . LEU A 1 96 ? 2.440 1.497 -26.190 1.00 88.62 96 LEU A C 1
ATOM 732 O O . LEU A 1 96 ? 2.409 2.543 -26.841 1.00 88.62 96 LEU A O 1
ATOM 736 N N . SER A 1 97 ? 3.523 1.110 -25.509 1.00 84.62 97 SER A N 1
ATOM 737 C CA . SER A 1 97 ? 4.741 1.909 -25.409 1.00 84.62 97 SER A CA 1
ATOM 738 C C . SER A 1 97 ? 5.264 2.308 -26.799 1.00 84.62 97 SER A C 1
ATOM 740 O O . SER A 1 97 ? 5.492 1.431 -27.643 1.00 84.62 97 SER A O 1
ATOM 742 N N . PRO A 1 98 ? 5.528 3.608 -27.043 1.00 80.00 98 PRO A N 1
ATOM 743 C CA . PRO A 1 98 ? 6.086 4.093 -28.307 1.00 80.00 98 PRO A CA 1
ATOM 744 C C . PRO A 1 98 ? 7.396 3.401 -28.698 1.00 80.00 98 PRO A C 1
ATOM 746 O O . PRO A 1 98 ? 7.658 3.205 -29.884 1.00 80.00 98 PRO A O 1
ATOM 749 N N . LEU A 1 99 ? 8.176 2.940 -27.712 1.00 80.12 99 LEU A N 1
ATOM 750 C CA . LEU A 1 99 ? 9.416 2.187 -27.930 1.00 80.12 99 LEU A CA 1
ATOM 751 C C . LEU A 1 99 ? 9.197 0.894 -28.736 1.00 80.12 99 LEU A C 1
ATOM 753 O O . LEU A 1 99 ? 10.106 0.448 -29.432 1.00 80.12 99 LEU A O 1
ATOM 757 N N . ARG A 1 100 ? 7.994 0.298 -28.699 1.00 80.25 100 ARG A N 1
ATOM 758 C CA . ARG A 1 100 ? 7.652 -0.880 -29.520 1.00 80.25 100 ARG A CA 1
ATOM 759 C C . ARG A 1 100 ? 7.286 -0.530 -30.966 1.00 80.25 100 ARG A C 1
ATOM 761 O O . ARG A 1 100 ? 7.294 -1.418 -31.817 1.00 80.25 100 ARG A O 1
ATOM 768 N N . LYS A 1 101 ? 6.965 0.729 -31.266 1.00 84.31 101 LYS A N 1
ATOM 769 C CA . LYS A 1 101 ? 6.625 1.197 -32.624 1.00 84.31 101 LYS A CA 1
ATOM 770 C C . LYS A 1 101 ? 7.774 1.940 -33.306 1.00 84.31 101 LYS A C 1
ATOM 772 O O . LYS A 1 101 ? 7.739 2.125 -34.514 1.00 84.31 101 LYS A O 1
ATOM 777 N N . MET A 1 102 ? 8.784 2.345 -32.543 1.00 86.50 102 MET A N 1
ATOM 778 C CA . MET A 1 102 ? 9.912 3.125 -33.038 1.00 86.50 102 MET A CA 1
ATOM 779 C C . MET A 1 102 ? 10.788 2.320 -34.013 1.00 86.50 102 MET A C 1
ATOM 781 O O . MET A 1 102 ? 11.177 1.201 -33.667 1.00 86.50 102 MET A O 1
ATOM 785 N N . PRO A 1 103 ? 11.131 2.856 -35.196 1.00 89.25 103 PRO A N 1
ATOM 786 C CA . PRO A 1 103 ? 12.067 2.204 -36.107 1.00 89.25 103 PRO A CA 1
ATOM 787 C C . PRO A 1 103 ? 13.405 1.884 -35.417 1.00 89.25 103 PRO A C 1
ATOM 789 O O . PRO A 1 103 ? 13.823 2.633 -34.526 1.00 89.25 103 PRO A O 1
ATOM 792 N N . PRO A 1 104 ? 14.064 0.770 -35.777 1.00 87.19 104 PRO A N 1
ATOM 793 C CA . PRO A 1 104 ? 15.323 0.369 -35.155 1.00 87.19 104 PRO A CA 1
ATOM 794 C C . PRO A 1 104 ? 16.427 1.424 -35.317 1.00 87.19 104 PRO A C 1
ATOM 796 O O . PRO A 1 104 ? 17.246 1.567 -34.415 1.00 87.19 104 PRO A O 1
ATOM 799 N N . GLU A 1 105 ? 16.411 2.208 -36.395 1.00 89.88 105 GLU A N 1
ATOM 800 C CA . GLU A 1 105 ? 17.374 3.281 -36.666 1.00 89.88 105 GLU A CA 1
ATOM 801 C C . GLU A 1 105 ? 17.257 4.397 -35.622 1.00 89.88 105 GLU A C 1
ATOM 803 O O . GLU A 1 105 ? 18.228 4.732 -34.951 1.00 89.88 105 GLU A O 1
ATOM 808 N N . VAL A 1 106 ? 16.035 4.894 -35.403 1.00 91.06 106 VAL A N 1
ATOM 809 C CA . VAL A 1 106 ? 15.755 5.946 -34.411 1.00 91.06 106 VAL A CA 1
ATOM 810 C C . VAL A 1 106 ? 16.082 5.460 -32.999 1.00 91.06 106 VAL A C 1
ATOM 812 O O . VAL A 1 106 ? 16.604 6.211 -32.177 1.00 91.06 106 VAL A O 1
ATOM 815 N N . LEU A 1 107 ? 15.796 4.190 -32.703 1.00 90.06 107 LEU A N 1
ATOM 816 C CA . LEU A 1 107 ? 16.125 3.601 -31.409 1.00 90.06 107 LEU A CA 1
ATOM 817 C C . LEU A 1 107 ? 17.648 3.478 -31.208 1.00 90.06 107 LEU A C 1
ATOM 819 O O . LEU A 1 107 ? 18.137 3.747 -30.111 1.00 90.06 107 LEU A O 1
ATOM 823 N N . GLY A 1 108 ? 18.393 3.128 -32.259 1.00 90.00 108 GLY A N 1
ATOM 824 C CA . GLY A 1 108 ? 19.857 3.110 -32.264 1.00 90.00 108 GLY A CA 1
ATOM 825 C C . GLY A 1 108 ? 20.470 4.497 -32.057 1.00 90.00 108 GLY A C 1
ATOM 826 O O . GLY A 1 108 ? 21.399 4.638 -31.261 1.00 90.00 108 GLY A O 1
ATOM 827 N N . ASP A 1 109 ? 19.904 5.533 -32.681 1.00 90.06 109 ASP A N 1
ATOM 828 C CA . ASP A 1 109 ? 20.329 6.921 -32.465 1.00 90.06 109 ASP A CA 1
ATOM 829 C C . ASP A 1 109 ? 20.112 7.347 -31.009 1.00 90.06 109 ASP A C 1
ATOM 831 O O . ASP A 1 109 ? 21.004 7.915 -30.378 1.00 90.06 109 ASP A O 1
ATOM 835 N N . ILE A 1 110 ? 18.959 7.015 -30.422 1.00 89.19 110 ILE A N 1
ATOM 836 C CA . ILE A 1 110 ? 18.697 7.281 -29.000 1.00 89.19 110 ILE A CA 1
ATOM 837 C C . ILE A 1 110 ? 19.73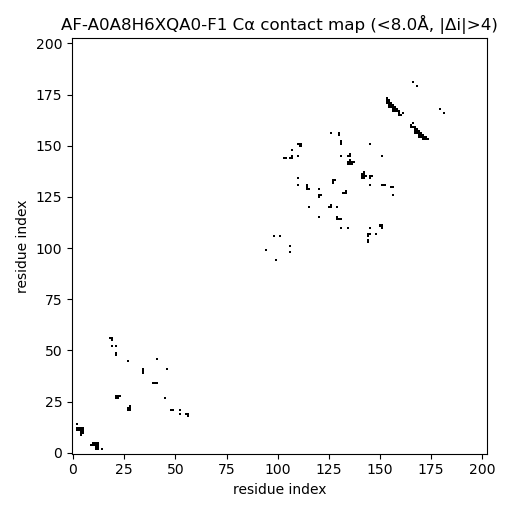1 6.577 -28.119 1.00 89.19 110 ILE A C 1
ATOM 839 O O . ILE A 1 110 ? 20.247 7.183 -27.180 1.00 89.19 110 ILE A O 1
ATOM 843 N N . PHE A 1 111 ? 20.069 5.319 -28.404 1.00 90.12 111 PHE A N 1
ATOM 844 C CA . PHE A 1 111 ? 21.114 4.604 -27.667 1.00 90.12 111 PHE A CA 1
ATOM 845 C C . PHE A 1 111 ? 22.458 5.325 -27.743 1.00 90.12 111 PHE A C 1
ATOM 847 O O . PHE A 1 111 ? 23.129 5.471 -26.724 1.00 90.12 111 PHE A O 1
ATOM 854 N N . PHE A 1 112 ? 22.819 5.835 -28.918 1.00 85.75 112 PHE A N 1
ATOM 855 C CA . PHE A 1 112 ? 24.070 6.558 -29.112 1.00 85.75 112 PHE A CA 1
ATOM 856 C C . PHE A 1 112 ? 24.132 7.836 -28.265 1.00 85.75 112 PHE A C 1
ATOM 858 O O . PHE A 1 112 ? 25.143 8.096 -27.619 1.00 85.75 112 PHE A O 1
ATOM 865 N N . TRP A 1 113 ? 23.037 8.598 -28.205 1.00 84.81 113 TRP A N 1
ATOM 866 C CA . TRP A 1 113 ? 22.974 9.845 -27.434 1.00 84.81 113 TRP A CA 1
ATOM 867 C C . TRP A 1 113 ? 22.813 9.649 -25.924 1.00 84.81 113 TRP A C 1
ATOM 869 O O . TRP A 1 113 ? 23.167 10.535 -25.148 1.00 84.81 113 TRP A O 1
ATOM 879 N N . THR A 1 114 ? 22.254 8.518 -25.494 1.00 83.75 114 THR A N 1
ATOM 880 C CA . THR A 1 114 ? 21.986 8.243 -24.072 1.00 83.75 114 THR A CA 1
ATOM 881 C C . THR A 1 114 ? 23.164 7.598 -23.350 1.00 83.75 114 THR A C 1
ATOM 883 O O . THR A 1 114 ? 23.244 7.681 -22.122 1.00 83.75 114 THR A O 1
ATOM 886 N N . LEU A 1 115 ? 24.102 6.992 -24.081 1.00 80.38 115 LEU A N 1
ATOM 887 C CA . LEU A 1 115 ? 25.355 6.515 -23.509 1.00 80.38 115 LEU A CA 1
ATOM 888 C C . LEU A 1 115 ? 26.294 7.708 -23.256 1.00 80.38 115 LEU A C 1
ATOM 890 O O . LEU A 1 115 ? 26.584 8.477 -24.174 1.00 80.38 115 LEU A O 1
ATOM 894 N N . PRO A 1 116 ? 26.788 7.903 -22.022 1.00 69.56 116 PRO A N 1
ATOM 895 C CA . PRO A 1 116 ? 27.642 9.040 -21.735 1.00 69.56 116 PRO A CA 1
ATOM 896 C C . PRO A 1 116 ? 29.008 8.881 -22.395 1.00 69.56 116 PRO A C 1
ATOM 898 O O . PRO A 1 116 ? 29.559 7.787 -22.518 1.00 69.56 116 PRO A O 1
ATOM 901 N N . SER A 1 117 ? 29.582 10.019 -22.786 1.00 69.19 117 SER A N 1
ATOM 902 C CA . SER A 1 117 ? 30.899 10.043 -23.412 1.00 69.19 117 SER A CA 1
ATOM 903 C C . SER A 1 117 ? 31.974 9.428 -22.509 1.00 69.19 117 SER A C 1
ATOM 905 O O . SER A 1 117 ? 31.920 9.511 -21.278 1.00 69.19 117 SER A O 1
ATOM 907 N N . LEU A 1 118 ? 33.028 8.901 -23.133 1.00 65.19 118 LEU A N 1
ATOM 908 C CA . LEU A 1 118 ? 34.205 8.363 -22.449 1.00 65.19 118 LEU A CA 1
ATOM 909 C C . LEU A 1 118 ? 34.763 9.249 -21.343 1.00 65.19 118 LEU A C 1
ATOM 911 O O . LEU A 1 118 ? 35.228 8.745 -20.325 1.00 65.19 118 LEU A O 1
ATOM 915 N N . ARG A 1 119 ? 34.768 10.566 -21.563 1.00 64.62 119 ARG A N 1
ATOM 916 C CA . ARG A 1 119 ? 35.328 11.520 -20.602 1.00 64.62 119 ARG A CA 1
ATOM 917 C C . ARG A 1 119 ? 34.539 11.489 -19.297 1.00 64.62 119 ARG A C 1
ATOM 919 O O . ARG A 1 119 ? 35.138 11.477 -18.228 1.00 64.62 119 ARG A O 1
ATOM 926 N N . VAL A 1 120 ? 33.213 11.400 -19.399 1.00 67.44 1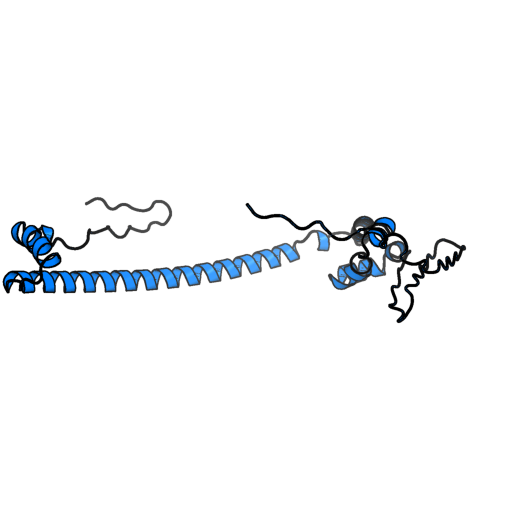20 VAL A N 1
ATOM 927 C CA . VAL A 1 120 ? 32.312 11.311 -18.246 1.00 67.44 120 VAL A CA 1
ATOM 928 C C . VAL A 1 120 ? 32.489 9.970 -17.542 1.00 67.44 120 VAL A C 1
ATOM 930 O O . VAL A 1 120 ? 32.702 9.960 -16.333 1.00 67.44 120 VAL A O 1
ATOM 933 N N . ALA A 1 121 ? 32.500 8.858 -18.284 1.00 67.31 121 ALA A N 1
ATOM 934 C CA . ALA A 1 121 ? 32.702 7.525 -17.709 1.00 67.31 121 ALA A CA 1
ATOM 935 C C . ALA A 1 121 ? 34.064 7.381 -17.000 1.00 67.31 121 ALA A C 1
ATOM 937 O O . ALA A 1 121 ? 34.153 6.729 -15.960 1.00 67.31 121 ALA A O 1
ATOM 938 N N . ARG A 1 122 ? 35.115 8.040 -17.517 1.00 65.44 122 ARG A N 1
ATOM 939 C CA . ARG A 1 122 ? 36.439 8.082 -16.877 1.00 65.44 122 ARG A CA 1
ATOM 940 C C . ARG A 1 122 ? 36.457 8.876 -15.584 1.00 65.44 122 ARG A C 1
ATOM 942 O O . ARG A 1 122 ? 36.989 8.391 -14.591 1.00 65.44 122 ARG A O 1
ATOM 949 N N . ALA A 1 123 ? 35.875 10.072 -15.596 1.00 69.62 123 ALA A N 1
ATOM 950 C CA . ALA A 1 123 ? 35.853 10.951 -14.430 1.00 69.62 123 ALA A CA 1
ATOM 951 C C . ALA A 1 123 ? 35.050 10.363 -13.257 1.00 69.62 123 ALA A C 1
ATOM 953 O O . ALA A 1 123 ? 35.347 10.645 -12.102 1.00 69.62 123 ALA A O 1
ATOM 954 N N . THR A 1 124 ? 34.041 9.542 -13.553 1.00 68.94 124 THR A N 1
ATOM 955 C CA . THR A 1 124 ? 33.107 8.989 -12.559 1.00 68.94 124 THR A CA 1
ATOM 956 C C . THR A 1 124 ? 33.391 7.534 -12.184 1.00 68.94 124 THR A C 1
ATOM 958 O O . THR A 1 124 ? 32.844 7.039 -11.203 1.00 68.94 124 THR A O 1
ATOM 961 N N . GLY A 1 125 ? 34.254 6.832 -12.926 1.00 66.81 125 GLY A N 1
ATOM 962 C CA . GLY A 1 125 ? 34.587 5.427 -12.666 1.00 66.81 125 GLY A CA 1
ATOM 963 C C . GLY A 1 125 ? 33.460 4.433 -12.982 1.00 66.81 125 GLY A C 1
ATOM 964 O O . GLY A 1 125 ? 33.579 3.246 -12.683 1.00 66.81 125 GLY A O 1
ATOM 965 N N . THR A 1 126 ? 32.372 4.878 -13.610 1.00 64.88 126 THR A N 1
ATOM 966 C CA . THR A 1 126 ? 31.122 4.128 -13.838 1.00 64.88 126 THR A CA 1
ATOM 967 C C . THR A 1 126 ? 31.059 3.479 -15.226 1.00 64.88 126 THR A C 1
ATOM 969 O O . THR A 1 126 ? 30.024 3.430 -15.887 1.00 64.88 126 THR A O 1
ATOM 972 N N . TYR A 1 127 ? 32.179 2.939 -15.698 1.00 65.81 127 TYR A N 1
ATOM 973 C CA . TYR A 1 127 ? 32.308 2.383 -17.051 1.00 65.81 127 TYR A CA 1
ATOM 974 C C . TYR A 1 127 ? 31.333 1.235 -17.365 1.00 65.81 127 TYR A C 1
ATOM 976 O O . TYR A 1 127 ? 30.900 1.091 -18.505 1.00 65.81 127 TYR A O 1
ATOM 984 N N . ILE A 1 128 ? 30.966 0.428 -16.362 1.00 64.06 128 ILE A N 1
ATOM 985 C CA . ILE A 1 128 ? 30.068 -0.727 -16.533 1.00 64.06 128 ILE A CA 1
ATOM 986 C C . ILE A 1 128 ? 28.628 -0.264 -16.796 1.00 64.06 128 ILE A C 1
ATOM 988 O O . ILE A 1 128 ? 27.971 -0.771 -17.700 1.00 64.06 128 ILE A O 1
ATOM 992 N N . THR A 1 129 ? 28.151 0.745 -16.061 1.00 63.25 129 THR A N 1
ATOM 993 C CA . THR A 1 129 ? 26.801 1.322 -16.219 1.00 63.25 129 THR A CA 1
ATOM 994 C C . THR A 1 129 ? 26.679 2.253 -17.427 1.00 63.25 129 THR A C 1
ATOM 996 O O . THR A 1 129 ? 25.599 2.758 -17.719 1.00 63.25 129 THR A O 1
ATOM 999 N N . HIS A 1 130 ? 27.785 2.502 -18.125 1.00 68.06 130 HIS A N 1
ATOM 1000 C CA . HIS A 1 130 ? 27.880 3.411 -19.267 1.00 68.06 130 HIS A CA 1
ATOM 1001 C C . HIS A 1 130 ? 28.299 2.706 -20.552 1.00 68.06 130 HIS A C 1
ATOM 1003 O O . HIS A 1 130 ? 28.691 3.343 -21.526 1.00 68.06 130 HIS A O 1
ATOM 1009 N N . SER A 1 131 ? 28.215 1.381 -20.550 1.00 74.56 131 SER A N 1
ATOM 1010 C CA . SER A 1 131 ? 28.537 0.570 -21.704 1.00 74.56 131 SER A CA 1
ATOM 1011 C C . SER A 1 131 ? 27.277 0.197 -22.494 1.00 74.56 131 SER A C 1
ATOM 1013 O O . SER A 1 131 ? 26.234 -0.049 -21.876 1.00 74.56 131 SER A O 1
ATOM 1015 N N . PRO A 1 132 ? 27.371 0.043 -23.832 1.00 79.50 132 PRO A N 1
ATOM 1016 C CA . PRO A 1 132 ? 26.307 -0.555 -24.644 1.00 79.50 132 PRO A CA 1
ATOM 1017 C C . PRO A 1 132 ? 25.805 -1.903 -24.104 1.00 79.50 132 PRO A C 1
ATOM 1019 O O . PRO A 1 132 ? 24.661 -2.282 -24.357 1.00 79.50 132 PRO A O 1
ATOM 1022 N N . TRP A 1 133 ? 26.620 -2.600 -23.298 1.00 83.19 133 TRP A N 1
ATOM 1023 C CA . TRP A 1 133 ? 26.230 -3.812 -22.575 1.00 83.19 133 TRP A CA 1
ATOM 1024 C C . TRP A 1 133 ? 24.943 -3.643 -21.753 1.00 83.19 133 TRP A C 1
ATOM 1026 O O . TRP A 1 133 ? 24.123 -4.554 -21.710 1.00 83.19 133 TRP A O 1
ATOM 1036 N N . VAL A 1 134 ? 24.696 -2.482 -21.144 1.00 85.31 134 VAL A N 1
ATOM 1037 C CA . VAL A 1 134 ? 23.472 -2.269 -20.348 1.00 85.31 134 VAL A CA 1
ATOM 1038 C C . VAL A 1 134 ? 22.219 -2.389 -21.222 1.00 85.31 134 VAL A C 1
ATOM 1040 O O . VAL A 1 134 ? 21.222 -2.977 -20.806 1.00 85.31 134 VAL A O 1
ATOM 1043 N N . LEU A 1 135 ? 22.285 -1.911 -22.467 1.00 86.94 135 LEU A N 1
ATOM 1044 C CA . LEU A 1 135 ? 21.156 -1.905 -23.398 1.00 86.94 135 LEU A CA 1
ATOM 1045 C C . LEU A 1 135 ? 20.760 -3.326 -23.822 1.00 86.94 135 LEU A C 1
ATOM 1047 O O . LEU A 1 135 ? 19.570 -3.630 -23.927 1.00 86.94 135 LEU A O 1
ATOM 1051 N N . ILE A 1 136 ? 21.730 -4.235 -23.984 1.00 87.94 136 ILE A N 1
ATOM 1052 C CA . ILE A 1 136 ? 21.452 -5.622 -24.392 1.00 87.94 136 ILE A CA 1
ATOM 1053 C C . ILE A 1 136 ? 20.764 -6.461 -23.301 1.00 87.94 136 ILE A C 1
ATOM 1055 O O . ILE A 1 136 ? 20.269 -7.560 -23.588 1.00 87.94 136 ILE A O 1
ATOM 1059 N N . HIS A 1 137 ? 20.719 -5.970 -22.061 1.00 86.94 137 HIS A N 1
ATOM 1060 C CA . HIS A 1 137 ? 20.058 -6.633 -20.936 1.00 86.94 137 HIS A CA 1
ATOM 1061 C C . HIS A 1 137 ? 18.625 -6.136 -20.685 1.00 86.94 137 HIS A C 1
ATOM 1063 O O . HIS A 1 137 ? 17.912 -6.764 -19.909 1.00 86.94 137 HIS A O 1
ATOM 1069 N N . VAL A 1 138 ? 18.167 -5.079 -21.370 1.00 87.25 138 VAL A N 1
ATOM 1070 C CA . VAL A 1 138 ? 16.826 -4.499 -21.154 1.00 87.25 138 VAL A CA 1
ATOM 1071 C C . VAL A 1 138 ? 15.718 -5.348 -21.784 1.00 87.25 138 VAL A C 1
ATOM 1073 O O . VAL A 1 138 ? 14.737 -5.694 -21.134 1.00 87.25 138 VAL A O 1
ATOM 1076 N N . SER A 1 139 ? 15.835 -5.664 -23.077 1.00 86.31 139 SER A N 1
ATOM 1077 C CA . SER A 1 139 ? 14.835 -6.449 -23.811 1.00 86.31 139 SER A CA 1
ATOM 1078 C C . SER A 1 139 ? 15.443 -7.125 -25.037 1.00 86.31 139 SER A C 1
ATOM 1080 O O . SER A 1 139 ? 16.513 -6.736 -25.507 1.00 86.31 139 SER A O 1
ATOM 1082 N N . ARG A 1 140 ? 14.737 -8.112 -25.607 1.00 87.81 140 ARG A N 1
ATOM 1083 C CA . ARG A 1 140 ? 15.156 -8.761 -26.861 1.00 87.81 140 ARG A CA 1
ATOM 1084 C C . ARG A 1 140 ? 15.316 -7.754 -28.007 1.00 87.81 140 ARG A C 1
ATOM 1086 O O . ARG A 1 140 ? 16.330 -7.784 -28.688 1.00 87.81 140 ARG A O 1
ATOM 1093 N N . ARG A 1 141 ? 14.366 -6.825 -28.165 1.00 89.25 141 ARG A N 1
ATOM 1094 C CA . ARG A 1 141 ? 14.424 -5.782 -29.202 1.00 89.25 141 ARG A CA 1
ATOM 1095 C C . ARG A 1 141 ? 15.608 -4.838 -28.997 1.00 89.25 141 ARG A C 1
ATOM 1097 O O . ARG A 1 141 ? 16.302 -4.522 -29.952 1.00 89.25 141 ARG A O 1
ATOM 1104 N N . PHE A 1 142 ? 15.848 -4.399 -27.759 1.00 91.19 142 PHE A N 1
ATOM 1105 C CA . PHE A 1 142 ? 16.991 -3.532 -27.452 1.00 91.19 142 PHE A CA 1
ATOM 1106 C C . PHE A 1 142 ? 18.308 -4.232 -27.769 1.00 91.19 142 PHE A C 1
ATOM 1108 O O . PHE A 1 142 ? 19.196 -3.613 -28.337 1.00 91.19 142 PHE A O 1
ATOM 1115 N N . ARG A 1 143 ? 18.410 -5.528 -27.463 1.00 92.31 143 ARG A N 1
ATOM 1116 C CA . ARG A 1 143 ? 19.568 -6.344 -27.822 1.00 92.31 143 ARG A CA 1
ATOM 1117 C C . ARG A 1 143 ? 19.765 -6.440 -29.330 1.00 92.31 143 ARG A C 1
ATOM 1119 O O . ARG A 1 143 ? 20.878 -6.222 -29.788 1.00 92.31 143 ARG A O 1
ATOM 1126 N N . GLU A 1 144 ? 18.714 -6.759 -30.082 1.00 92.25 144 GLU A N 1
ATOM 1127 C CA . GLU A 1 144 ? 18.774 -6.858 -31.546 1.00 92.25 144 GLU A CA 1
ATOM 1128 C C . GLU A 1 144 ? 19.242 -5.535 -32.166 1.00 92.25 144 GLU A C 1
ATOM 1130 O O . GLU A 1 144 ? 20.211 -5.527 -32.923 1.00 92.25 144 GLU A O 1
ATOM 1135 N N . VAL A 1 145 ? 18.635 -4.413 -31.764 1.00 92.25 145 VAL A N 1
ATOM 1136 C CA . VAL A 1 145 ? 19.025 -3.081 -32.245 1.00 92.25 145 VAL A CA 1
ATOM 1137 C C . VAL A 1 145 ? 20.449 -2.741 -31.819 1.00 92.25 145 VAL A C 1
ATOM 1139 O O . VAL A 1 145 ? 21.280 -2.474 -32.678 1.00 92.25 145 VAL A O 1
ATOM 1142 N N . ALA A 1 146 ? 20.776 -2.844 -30.529 1.00 91.31 146 ALA A N 1
ATOM 1143 C CA . ALA A 1 146 ? 22.096 -2.484 -30.023 1.00 91.31 146 ALA A CA 1
ATOM 1144 C C . ALA A 1 146 ? 23.218 -3.294 -30.685 1.00 91.31 146 ALA A C 1
ATOM 1146 O O . ALA A 1 146 ? 24.249 -2.720 -31.010 1.00 91.31 146 ALA A O 1
ATOM 1147 N N . ILE A 1 147 ? 23.035 -4.598 -30.923 1.00 90.00 147 ILE A N 1
ATOM 1148 C CA . ILE A 1 147 ? 24.025 -5.431 -31.629 1.00 90.00 147 ILE A CA 1
ATOM 1149 C C . ILE A 1 147 ? 24.128 -5.034 -33.108 1.00 90.00 147 ILE A C 1
ATOM 1151 O O . ILE A 1 147 ? 25.232 -4.988 -33.645 1.00 90.00 147 ILE A O 1
ATOM 1155 N N . SER A 1 148 ? 23.002 -4.737 -33.767 1.00 90.38 148 SER A N 1
ATOM 1156 C CA . SER A 1 148 ? 22.989 -4.333 -35.182 1.00 90.38 148 SER A CA 1
ATOM 1157 C C . SER A 1 148 ? 23.598 -2.947 -35.431 1.00 90.38 148 SER A C 1
ATOM 1159 O O . SER A 1 148 ? 24.130 -2.685 -36.509 1.00 90.38 148 SER A O 1
ATOM 1161 N N . THR A 1 149 ? 23.565 -2.060 -34.435 1.00 90.44 149 THR A N 1
ATOM 1162 C CA . THR A 1 149 ? 24.106 -0.702 -34.523 1.00 90.44 149 THR A CA 1
ATOM 1163 C C . THR A 1 149 ? 25.602 -0.702 -34.189 1.00 90.44 149 THR A C 1
ATOM 1165 O O . THR A 1 149 ? 26.013 -0.493 -33.047 1.00 90.44 149 THR A O 1
ATOM 1168 N N . SER A 1 150 ? 26.444 -0.921 -35.201 1.00 85.75 150 SER A N 1
ATOM 1169 C CA . SER A 1 150 ? 27.908 -1.020 -35.056 1.00 85.75 150 SER A CA 1
ATOM 1170 C C . SER A 1 150 ? 28.571 0.219 -34.437 1.00 85.75 150 SER A C 1
ATOM 1172 O O . SER A 1 150 ? 29.573 0.082 -33.734 1.00 85.75 150 SER A O 1
ATOM 1174 N N . SER A 1 151 ? 28.003 1.415 -34.634 1.00 84.31 151 SER A N 1
ATOM 1175 C CA . SER A 1 151 ? 28.513 2.674 -34.073 1.00 84.31 151 SER A CA 1
ATOM 1176 C C . SER A 1 151 ? 28.520 2.694 -32.541 1.00 84.31 151 SER A C 1
ATOM 1178 O O . SER A 1 151 ? 29.424 3.293 -31.957 1.00 84.31 151 SER A O 1
ATOM 1180 N N . LEU A 1 152 ? 27.599 1.980 -31.881 1.00 84.31 152 LEU A N 1
ATOM 1181 C CA . LEU A 1 152 ? 27.578 1.833 -30.418 1.00 84.31 152 LEU A CA 1
ATOM 1182 C C . LEU A 1 152 ? 28.798 1.067 -29.894 1.00 84.31 152 LEU A C 1
ATOM 1184 O O . LEU A 1 152 ? 29.253 1.319 -28.783 1.00 84.31 152 LEU A O 1
ATOM 1188 N N . TRP A 1 153 ? 29.347 0.158 -30.699 1.00 85.25 153 TRP A N 1
ATOM 1189 C CA . TRP A 1 153 ? 30.480 -0.707 -30.349 1.00 85.25 153 TRP A CA 1
ATOM 1190 C C . TRP A 1 153 ? 31.805 -0.231 -30.941 1.00 85.25 153 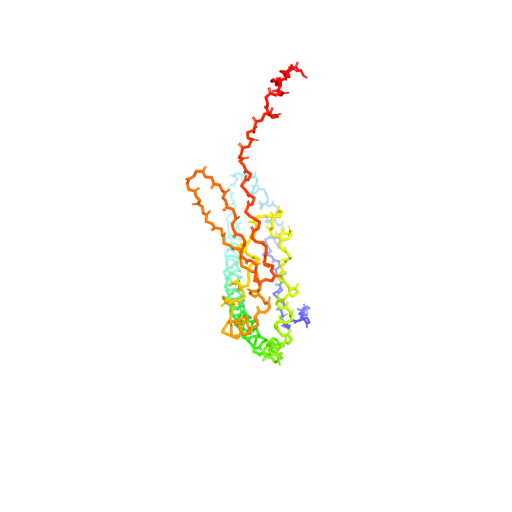TRP A C 1
ATOM 1192 O O . TRP A 1 153 ? 32.791 -0.969 -30.917 1.00 85.25 153 TRP A O 1
ATOM 1202 N N . SER A 1 154 ? 31.841 0.992 -31.477 1.00 81.31 154 SER A N 1
ATOM 1203 C CA . SER A 1 154 ? 33.071 1.634 -31.963 1.00 81.31 154 SER A CA 1
ATOM 1204 C C . SER A 1 154 ? 34.156 1.691 -30.884 1.00 81.31 154 SER A C 1
ATOM 1206 O O . SER A 1 154 ? 35.347 1.646 -31.188 1.00 81.31 154 SER A O 1
ATOM 1208 N N . LEU A 1 155 ? 33.731 1.702 -29.623 1.00 73.19 155 LEU A N 1
ATOM 1209 C CA . LEU A 1 155 ? 34.584 1.768 -28.463 1.00 73.19 155 LEU A CA 1
ATOM 1210 C C . LEU A 1 155 ? 34.122 0.776 -27.392 1.00 73.19 155 LEU A C 1
ATOM 1212 O O . LEU A 1 155 ? 33.004 0.853 -26.880 1.00 73.19 155 LEU A O 1
ATOM 1216 N N . VAL A 1 156 ? 35.042 -0.088 -26.969 1.00 74.44 156 VAL A N 1
ATOM 1217 C CA . VAL A 1 156 ? 34.834 -1.012 -25.851 1.00 74.44 156 VAL A CA 1
ATOM 1218 C C . VAL A 1 156 ? 35.928 -0.792 -24.812 1.00 74.44 156 VAL A C 1
ATOM 1220 O O . VAL A 1 156 ? 37.119 -0.902 -25.103 1.00 74.44 156 VAL A O 1
ATOM 1223 N N . VAL A 1 157 ? 35.520 -0.477 -23.582 1.00 72.31 157 VAL A N 1
ATOM 1224 C CA . VAL A 1 157 ? 36.430 -0.339 -22.439 1.00 72.31 157 VAL A CA 1
ATOM 1225 C C . VAL A 1 157 ? 36.417 -1.641 -21.650 1.00 72.31 157 VAL A C 1
ATOM 1227 O O . VAL A 1 157 ? 35.382 -2.029 -21.108 1.00 72.31 157 VAL A O 1
ATOM 1230 N N . VAL A 1 158 ? 37.567 -2.310 -21.571 1.00 71.38 158 VAL A N 1
ATOM 1231 C CA . VAL A 1 158 ? 37.742 -3.515 -20.754 1.00 71.38 158 VAL A CA 1
ATOM 1232 C C . VAL A 1 158 ? 38.465 -3.130 -19.473 1.00 71.38 158 VAL A C 1
ATOM 1234 O O . VAL A 1 158 ? 39.594 -2.644 -19.502 1.00 71.38 158 VAL A O 1
ATOM 1237 N N . ILE A 1 159 ? 37.808 -3.360 -18.338 1.00 70.88 159 ILE A N 1
ATOM 1238 C CA . ILE A 1 159 ? 38.410 -3.185 -17.018 1.00 70.88 159 ILE A CA 1
ATOM 1239 C C . ILE A 1 159 ? 38.710 -4.566 -16.478 1.00 70.88 159 ILE A C 1
ATOM 1241 O O . ILE A 1 159 ? 37.801 -5.344 -16.198 1.00 70.88 159 ILE A O 1
ATOM 1245 N N . TYR A 1 160 ? 39.987 -4.862 -16.307 1.00 67.31 160 TYR A N 1
ATOM 1246 C CA . TYR A 1 160 ? 40.424 -6.037 -15.579 1.00 67.31 160 TYR A CA 1
ATOM 1247 C C . TYR A 1 160 ? 41.083 -5.582 -14.284 1.00 67.31 160 TYR A C 1
ATOM 1249 O O . TYR A 1 160 ? 41.907 -4.668 -14.255 1.00 67.31 160 TYR A O 1
ATOM 1257 N N . ARG A 1 161 ? 40.709 -6.230 -13.182 1.00 59.06 161 ARG A N 1
ATOM 1258 C CA . ARG A 1 161 ? 41.359 -6.011 -11.896 1.00 59.06 161 ARG A CA 1
ATOM 1259 C C . ARG A 1 161 ? 42.646 -6.824 -11.889 1.00 59.06 161 ARG A C 1
ATOM 1261 O O . ARG A 1 161 ? 42.621 -8.025 -11.633 1.00 59.06 161 ARG A O 1
ATOM 1268 N N . ARG A 1 162 ? 43.779 -6.191 -12.182 1.00 53.41 162 ARG A N 1
ATOM 1269 C CA . ARG A 1 162 ? 45.078 -6.813 -11.914 1.00 53.41 162 ARG A CA 1
ATOM 1270 C C . ARG A 1 162 ? 45.283 -6.797 -10.400 1.00 53.41 162 ARG A C 1
ATOM 1272 O O . ARG A 1 162 ? 45.236 -5.731 -9.787 1.00 53.41 162 ARG A O 1
ATOM 1279 N N . VAL A 1 163 ? 45.527 -7.952 -9.785 1.00 55.00 163 VAL A N 1
ATOM 1280 C CA . VAL A 1 163 ? 46.124 -7.984 -8.443 1.00 55.00 163 VAL A CA 1
ATOM 1281 C C . VAL A 1 163 ? 47.520 -7.367 -8.593 1.00 55.00 163 VAL A C 1
ATOM 1283 O O . VAL A 1 163 ? 48.412 -8.001 -9.146 1.00 55.00 163 VAL A O 1
ATOM 1286 N N . GLY A 1 164 ? 47.670 -6.090 -8.226 1.00 55.22 164 GLY A N 1
ATOM 1287 C CA . GLY A 1 164 ? 48.959 -5.390 -8.183 1.00 55.22 164 GLY A CA 1
ATOM 1288 C C . GLY A 1 164 ? 49.047 -4.026 -8.881 1.00 55.22 164 GLY A C 1
ATOM 1289 O O . GLY A 1 164 ? 49.705 -3.163 -8.326 1.00 55.22 164 GLY A O 1
ATOM 1290 N N . VAL A 1 165 ? 48.409 -3.778 -10.038 1.00 51.47 165 VAL A N 1
ATOM 1291 C CA . VAL A 1 165 ? 48.471 -2.473 -10.758 1.00 51.47 165 VAL A CA 1
ATOM 1292 C C . VAL A 1 165 ? 47.271 -2.317 -11.708 1.00 51.47 165 VAL A C 1
ATOM 1294 O O . VAL A 1 165 ? 47.072 -3.170 -12.572 1.00 51.47 165 VAL A O 1
ATOM 1297 N N . ASN A 1 166 ? 46.497 -1.227 -11.623 1.00 42.88 166 ASN A N 1
ATOM 1298 C CA . ASN A 1 166 ? 45.448 -0.928 -12.613 1.00 42.88 166 ASN A CA 1
ATOM 1299 C C . ASN A 1 166 ? 46.082 -0.472 -13.935 1.00 42.88 166 ASN A C 1
ATOM 1301 O O . ASN A 1 166 ? 46.732 0.567 -13.976 1.00 42.88 166 ASN A O 1
ATOM 1305 N N . VAL A 1 167 ? 45.864 -1.222 -15.014 1.00 50.03 167 VAL A N 1
ATOM 1306 C CA . VAL A 1 167 ? 46.211 -0.809 -16.380 1.00 50.03 167 VAL A CA 1
ATOM 1307 C C . VAL A 1 167 ? 44.926 -0.846 -17.201 1.00 50.03 167 VAL A C 1
ATOM 1309 O O . VAL A 1 167 ? 44.234 -1.861 -17.216 1.00 50.03 167 VAL A O 1
ATOM 1312 N N . PHE A 1 168 ? 44.590 0.268 -17.849 1.00 47.03 168 PHE A N 1
ATOM 1313 C CA . PHE A 1 168 ? 43.413 0.384 -18.707 1.00 47.03 168 PHE A CA 1
ATOM 1314 C C . PHE A 1 168 ? 43.855 0.284 -20.165 1.00 47.03 168 PHE A C 1
ATOM 1316 O O . PHE A 1 168 ? 44.623 1.120 -20.633 1.00 47.03 168 PHE A O 1
ATOM 1323 N N . VAL A 1 169 ? 43.361 -0.721 -20.889 1.00 51.31 169 VAL A N 1
ATOM 1324 C CA . VAL A 1 169 ? 43.570 -0.830 -22.338 1.00 51.31 169 VAL A CA 1
ATOM 1325 C C . VAL A 1 169 ? 42.254 -0.492 -23.027 1.00 51.31 169 VAL A C 1
ATOM 1327 O O . VAL A 1 169 ? 41.257 -1.193 -22.864 1.00 51.31 169 VAL A O 1
ATOM 1330 N N . THR A 1 170 ? 42.238 0.605 -23.780 1.00 48.06 170 THR A N 1
ATOM 1331 C CA . THR A 1 170 ? 41.129 0.957 -24.672 1.00 48.06 170 THR A CA 1
ATOM 1332 C C . THR A 1 170 ? 41.495 0.534 -26.084 1.00 48.06 170 THR A C 1
ATOM 1334 O O . THR A 1 170 ? 42.533 0.953 -26.589 1.00 48.06 170 THR A O 1
ATOM 1337 N N . HIS A 1 171 ? 40.657 -0.283 -26.719 1.00 46.41 171 HIS A N 1
ATOM 1338 C CA . HIS A 1 171 ? 40.795 -0.597 -28.137 1.00 46.41 171 HIS A CA 1
ATOM 1339 C C . HIS A 1 171 ? 39.778 0.250 -28.906 1.00 46.41 171 HIS A C 1
ATOM 1341 O O . HIS A 1 171 ? 38.570 0.075 -28.740 1.00 46.41 171 HIS A O 1
ATOM 1347 N N . ASP A 1 172 ? 40.277 1.210 -29.679 1.00 48.56 172 ASP A N 1
ATOM 1348 C CA . ASP A 1 172 ? 39.488 2.075 -30.553 1.00 48.56 172 ASP A CA 1
ATOM 1349 C C . ASP A 1 172 ? 39.741 1.623 -31.994 1.00 48.56 172 ASP A C 1
ATOM 1351 O O . ASP A 1 172 ? 40.886 1.591 -32.442 1.00 48.56 172 ASP A O 1
ATOM 1355 N N . ARG A 1 173 ? 38.688 1.221 -32.713 1.00 47.22 173 ARG A N 1
ATOM 1356 C CA . ARG A 1 173 ? 38.815 0.756 -34.107 1.00 47.22 173 ARG A CA 1
ATOM 1357 C C . ARG A 1 173 ? 39.060 1.891 -35.100 1.00 47.22 173 ARG A C 1
ATOM 1359 O O . ARG A 1 173 ? 39.311 1.602 -36.264 1.00 47.22 173 ARG A O 1
ATOM 1366 N N . ASN A 1 174 ? 38.958 3.148 -34.673 1.00 49.06 174 ASN A N 1
ATOM 1367 C CA . ASN A 1 174 ? 39.018 4.306 -35.559 1.00 49.06 174 ASN A CA 1
ATOM 1368 C C . ASN A 1 174 ? 40.317 5.118 -35.427 1.00 49.06 174 ASN A C 1
ATOM 1370 O O . ASN A 1 174 ? 40.423 6.207 -35.988 1.00 49.06 174 ASN A O 1
ATOM 1374 N N . THR A 1 175 ? 41.310 4.614 -34.686 1.00 46.16 175 THR A N 1
ATOM 1375 C CA . THR A 1 175 ? 42.642 5.228 -34.616 1.00 46.16 175 THR A CA 1
ATOM 1376 C C . THR A 1 175 ? 43.728 4.169 -34.803 1.00 46.16 175 THR A C 1
ATOM 1378 O O . THR A 1 175 ? 43.978 3.356 -33.919 1.00 46.16 175 THR A O 1
ATOM 1381 N N . ASP A 1 176 ? 44.436 4.217 -35.934 1.00 39.16 176 ASP A N 1
ATOM 1382 C CA . ASP A 1 176 ? 45.674 3.458 -36.196 1.00 39.16 176 ASP A CA 1
ATOM 1383 C C . ASP A 1 176 ? 46.859 3.947 -35.332 1.00 39.16 176 ASP A C 1
ATOM 1385 O 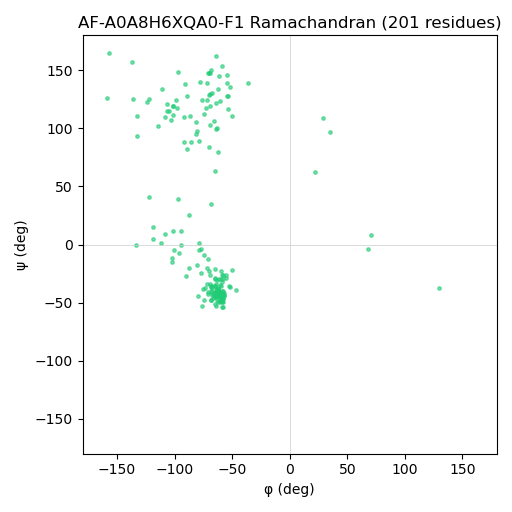O . ASP A 1 176 ? 48.010 3.967 -35.762 1.00 39.16 176 ASP A O 1
ATOM 1389 N N . ASN A 1 177 ? 46.605 4.377 -34.095 1.00 43.97 177 ASN A N 1
ATOM 1390 C CA . ASN A 1 177 ? 47.651 4.776 -33.169 1.00 43.97 177 ASN A CA 1
ATOM 1391 C C . ASN A 1 177 ? 47.428 4.135 -31.798 1.00 43.97 177 ASN A C 1
ATOM 1393 O O . ASN A 1 177 ? 46.723 4.659 -30.933 1.00 43.97 177 ASN A O 1
ATOM 1397 N N . ALA A 1 178 ? 48.057 2.977 -31.607 1.00 35.91 178 ALA A N 1
ATOM 1398 C CA . ALA A 1 178 ? 48.169 2.315 -30.320 1.00 35.91 178 ALA A CA 1
ATOM 1399 C C . ALA A 1 178 ? 49.112 3.107 -29.394 1.00 35.91 178 ALA A C 1
ATOM 1401 O O . ALA A 1 178 ? 50.287 2.779 -29.255 1.00 35.91 178 ALA A O 1
ATOM 1402 N N . ASN A 1 179 ? 48.594 4.134 -28.720 1.00 40.09 179 ASN A N 1
ATOM 1403 C CA . ASN A 1 179 ? 49.321 4.794 -27.637 1.00 40.09 179 ASN A CA 1
ATOM 1404 C C . ASN A 1 179 ? 49.165 3.994 -26.335 1.00 40.09 179 ASN A C 1
ATOM 1406 O O . ASN A 1 179 ? 48.205 4.166 -25.582 1.00 40.09 179 ASN A O 1
ATOM 1410 N N . THR A 1 180 ? 50.132 3.125 -26.048 1.00 38.62 180 THR A N 1
ATOM 1411 C CA . THR A 1 180 ? 50.305 2.496 -24.733 1.00 38.62 180 THR A CA 1
ATOM 1412 C C . THR A 1 180 ? 50.986 3.476 -23.774 1.00 38.62 180 THR A C 1
ATOM 1414 O O . THR A 1 180 ? 52.211 3.487 -23.664 1.00 38.62 180 THR A O 1
ATOM 1417 N N . HIS A 1 181 ? 50.219 4.303 -23.061 1.00 34.06 181 HIS A N 1
ATOM 1418 C CA . HIS A 1 181 ? 50.768 5.057 -21.930 1.00 34.06 181 HIS A CA 1
ATOM 1419 C C . HIS A 1 181 ? 50.820 4.160 -20.689 1.00 34.06 181 HIS A C 1
ATOM 1421 O O . HIS A 1 181 ? 49.803 3.860 -20.067 1.00 34.06 181 HIS A O 1
ATOM 1427 N N . THR A 1 182 ? 52.031 3.718 -20.350 1.00 33.72 182 THR A N 1
ATOM 1428 C CA . THR A 1 182 ? 52.345 3.088 -19.065 1.00 33.72 182 THR A CA 1
ATOM 1429 C C . THR A 1 182 ? 52.795 4.200 -18.125 1.00 33.72 182 THR A C 1
ATOM 1431 O O . THR A 1 182 ? 53.978 4.520 -18.082 1.00 33.72 182 THR A O 1
ATOM 1434 N N . GLU A 1 183 ? 51.866 4.838 -17.417 1.00 30.08 183 GLU A N 1
ATOM 1435 C CA . GLU A 1 183 ? 52.228 5.743 -16.322 1.00 30.08 183 GLU A CA 1
ATOM 1436 C C . GLU A 1 183 ? 52.252 4.948 -15.018 1.00 30.08 183 GLU A C 1
ATOM 1438 O O . GLU A 1 183 ? 51.236 4.440 -14.537 1.00 30.08 183 GLU A O 1
ATOM 1443 N N . ALA A 1 184 ? 53.470 4.765 -14.510 1.00 30.69 184 ALA A N 1
ATOM 1444 C CA . ALA A 1 184 ? 53.749 4.163 -13.224 1.00 30.69 184 ALA A CA 1
ATOM 1445 C C . ALA A 1 184 ? 53.123 4.997 -12.096 1.00 30.69 184 ALA A C 1
ATOM 1447 O O . ALA A 1 184 ? 53.058 6.223 -12.154 1.00 30.69 184 ALA A O 1
ATOM 1448 N N . GLN A 1 185 ? 52.659 4.303 -11.061 1.00 37.53 185 GLN A N 1
ATOM 1449 C CA . GLN A 1 185 ? 52.154 4.895 -9.831 1.00 37.53 185 GLN A CA 1
ATOM 1450 C C . GLN A 1 185 ? 53.273 5.641 -9.090 1.00 37.53 185 GLN A C 1
ATOM 1452 O O . GLN A 1 185 ? 53.997 5.028 -8.309 1.00 37.53 185 GLN A O 1
ATOM 1457 N N . ASP A 1 186 ? 53.340 6.962 -9.228 1.00 32.03 186 ASP A N 1
ATOM 1458 C CA . ASP A 1 186 ? 54.025 7.811 -8.252 1.00 32.03 186 ASP A CA 1
ATOM 1459 C C . ASP A 1 186 ? 53.046 8.243 -7.151 1.00 32.03 186 ASP A C 1
ATOM 1461 O O . ASP A 1 186 ? 52.405 9.290 -7.166 1.00 32.03 186 ASP A O 1
ATOM 1465 N N . SER A 1 187 ? 52.888 7.325 -6.198 1.00 36.09 187 SER A N 1
ATOM 1466 C CA . SER A 1 187 ? 53.127 7.557 -4.771 1.00 36.09 187 SER A CA 1
ATOM 1467 C C . SER A 1 187 ? 52.782 8.942 -4.197 1.00 36.09 187 SER A C 1
ATOM 1469 O O . SER A 1 187 ? 53.594 9.858 -4.159 1.00 36.09 187 SER A O 1
ATOM 1471 N N . PHE A 1 188 ? 51.584 9.033 -3.613 1.00 37.00 188 PHE A N 1
ATOM 1472 C CA . PHE A 1 188 ? 51.350 9.386 -2.200 1.00 37.00 188 PHE A CA 1
ATOM 1473 C C . PHE A 1 188 ? 52.459 10.164 -1.443 1.00 37.00 188 PHE A C 1
ATOM 1475 O O . PHE A 1 188 ? 52.960 9.687 -0.425 1.00 37.00 188 PHE A O 1
ATOM 1482 N N . LEU A 1 189 ? 52.800 11.389 -1.860 1.00 37.56 189 LEU A N 1
ATOM 1483 C CA . LEU A 1 189 ? 53.715 12.265 -1.100 1.00 37.56 189 LEU A CA 1
ATOM 1484 C C . LEU A 1 189 ? 53.120 13.597 -0.618 1.00 37.56 189 LEU A C 1
ATOM 1486 O O . LEU A 1 189 ? 53.823 14.367 0.027 1.00 37.56 189 LEU A O 1
ATOM 1490 N N . TRP A 1 190 ? 51.824 13.858 -0.811 1.00 43.06 190 TRP A N 1
ATOM 1491 C CA . TRP A 1 190 ? 51.204 15.102 -0.319 1.00 43.06 190 TRP A CA 1
ATOM 1492 C C . TRP A 1 190 ? 50.399 14.962 0.989 1.00 43.06 190 TRP A C 1
ATOM 1494 O O . TRP A 1 190 ? 49.981 15.965 1.556 1.00 43.06 190 TRP A O 1
ATOM 1504 N N . LEU A 1 191 ? 50.239 13.746 1.533 1.00 38.03 191 LEU A N 1
ATOM 1505 C CA . LEU A 1 191 ? 49.475 13.494 2.772 1.00 38.03 191 LEU A CA 1
ATOM 1506 C C . LEU A 1 191 ? 50.320 13.460 4.064 1.00 38.03 191 LEU A C 1
ATOM 1508 O O . LEU A 1 191 ? 49.814 13.068 5.111 1.00 38.03 191 LEU A O 1
ATOM 1512 N N . ARG A 1 192 ? 51.596 13.874 4.033 1.00 40.03 192 ARG A N 1
ATOM 1513 C CA . ARG A 1 192 ? 52.491 13.796 5.210 1.00 40.03 192 ARG A CA 1
ATOM 1514 C C . ARG A 1 192 ? 52.562 15.072 6.073 1.00 40.03 192 ARG A C 1
ATOM 1516 O O . ARG A 1 192 ? 53.250 15.052 7.083 1.00 40.03 192 ARG A O 1
ATOM 1523 N N . ASN A 1 193 ? 51.848 16.152 5.733 1.00 40.59 193 ASN A N 1
ATOM 1524 C CA . ASN A 1 193 ? 51.976 17.453 6.420 1.00 40.59 193 ASN A CA 1
ATOM 1525 C C . ASN A 1 193 ? 50.675 18.009 7.030 1.00 40.59 193 ASN A C 1
ATOM 1527 O O . ASN A 1 193 ? 50.437 19.212 6.988 1.00 40.59 193 ASN A O 1
ATOM 1531 N N . VAL A 1 194 ? 49.847 17.167 7.652 1.00 44.75 194 VAL A N 1
ATOM 1532 C CA . VAL A 1 194 ? 48.783 17.661 8.545 1.00 44.75 194 VAL A CA 1
ATOM 1533 C C . VAL A 1 194 ? 49.104 17.195 9.962 1.00 44.75 194 VAL A C 1
ATOM 1535 O O . VAL A 1 194 ? 48.973 16.016 10.283 1.00 44.75 194 VAL A O 1
ATOM 1538 N N . GLY A 1 195 ? 49.626 18.117 10.776 1.00 48.16 195 GLY A N 1
ATOM 1539 C CA . GLY A 1 195 ? 49.918 17.891 12.193 1.00 48.16 195 GLY A CA 1
ATOM 1540 C C . GLY A 1 195 ? 48.649 17.618 13.016 1.00 48.16 195 GLY A C 1
ATOM 1541 O O . GLY A 1 195 ? 47.543 17.904 12.553 1.00 48.16 195 GLY A O 1
ATOM 1542 N N . PRO A 1 196 ? 48.788 17.043 14.224 1.00 47.22 196 PRO A N 1
ATOM 1543 C CA . PRO A 1 196 ? 47.650 16.600 15.024 1.00 47.22 196 PRO A CA 1
ATOM 1544 C C . PRO A 1 196 ? 46.810 17.781 15.551 1.00 47.22 196 PRO A C 1
ATOM 1546 O O . PRO A 1 196 ? 47.355 18.861 15.790 1.00 47.22 196 PRO A O 1
ATOM 1549 N N . PRO A 1 197 ? 45.491 17.591 15.749 1.00 43.53 197 PRO A N 1
ATOM 1550 C CA . PRO A 1 197 ? 44.586 18.656 16.169 1.00 43.53 197 PRO A CA 1
ATOM 1551 C C . PRO A 1 197 ? 44.804 19.050 17.636 1.00 43.53 197 PRO A C 1
ATOM 1553 O O . PRO A 1 197 ? 44.990 18.198 18.506 1.00 43.53 197 PRO A O 1
ATOM 1556 N N . ALA A 1 198 ? 44.755 20.359 17.892 1.00 39.59 198 ALA A N 1
ATOM 1557 C CA . ALA A 1 198 ? 44.827 20.945 19.221 1.00 39.59 198 ALA A CA 1
ATOM 1558 C C . ALA A 1 198 ? 43.640 20.503 20.093 1.00 39.59 198 ALA A C 1
ATOM 1560 O O . ALA A 1 198 ? 42.482 20.533 19.677 1.00 39.59 198 ALA A O 1
ATOM 1561 N N . SER A 1 199 ? 43.973 20.110 21.318 1.00 45.06 199 SER A N 1
ATOM 1562 C CA . SER A 1 199 ? 43.080 19.854 22.442 1.00 45.06 199 SER A CA 1
ATOM 1563 C C . SER A 1 199 ? 42.181 21.056 22.742 1.00 45.06 199 SER A C 1
ATOM 1565 O O . SER A 1 199 ? 42.671 22.166 22.945 1.00 45.06 199 SER A O 1
ATOM 1567 N N . ASN A 1 200 ? 40.876 20.801 22.812 1.00 41.31 200 ASN A N 1
ATOM 1568 C CA . ASN A 1 200 ? 39.869 21.717 23.338 1.00 41.31 200 ASN A CA 1
ATOM 1569 C C . ASN A 1 200 ? 40.034 21.838 24.867 1.00 41.31 200 ASN A C 1
ATOM 1571 O O . ASN A 1 200 ? 40.084 20.789 25.514 1.00 41.31 200 ASN A O 1
ATOM 1575 N N . PRO A 1 201 ? 40.125 23.039 25.464 1.00 48.81 201 PRO A N 1
ATOM 1576 C CA . PRO A 1 201 ? 40.005 23.186 26.902 1.00 48.81 201 PRO A CA 1
ATOM 1577 C C . PRO A 1 201 ? 38.545 23.436 27.294 1.00 48.81 201 PRO A C 1
ATOM 1579 O O . PRO A 1 201 ? 37.825 24.197 26.649 1.00 48.81 201 PRO A O 1
ATOM 1582 N N . ASP A 1 202 ? 38.148 22.773 28.373 1.00 41.81 202 ASP A N 1
ATOM 1583 C CA . ASP A 1 202 ? 36.911 22.988 29.111 1.00 41.81 202 ASP A CA 1
ATOM 1584 C C . ASP A 1 202 ? 36.705 24.466 29.500 1.00 41.81 202 ASP A C 1
ATOM 1586 O O . ASP A 1 202 ? 37.644 25.116 29.971 1.00 41.81 202 ASP A O 1
ATOM 1590 N N . ILE A 1 203 ? 35.473 24.964 29.307 1.00 40.84 203 ILE A N 1
ATOM 1591 C CA . ILE A 1 203 ? 34.552 25.639 30.260 1.00 40.84 203 ILE A CA 1
ATOM 1592 C C . ILE A 1 203 ? 33.257 25.981 29.509 1.00 40.84 203 ILE A C 1
ATOM 1594 O O . ILE A 1 203 ? 33.339 26.598 28.423 1.00 40.84 203 ILE A O 1
#

Mean predicted aligned error: 17.79 Å

Sequence (203 aa):
MNSFRCHQCGASGLTSTKPSDLNATPDLGKRHRALLNSNEAPVDSDVAIVKLAISKNDARLASLDSEIARLRELLEQLEEERVSLLSDRTQNQAILSPLRKMPPEVLGDIFFWTLPSLRVARATGTYITHSPWVLIHVSRRFREVAISTSSLWSLVVVIYRRVGVNVFVTHDRNTDNANTHTEAQDSFLWLRNVGPPASNPDI

Radius of gyration: 38.74 Å; Cα contacts (8 Å, |Δi|>4): 100; chains: 1; bounding box: 89×34×86 Å

Solvent-accessible surface area (backbone atoms only — not comparable to full-atom values): 12924 Å² total; per-residue (Å²): 138,84,84,60,62,41,90,88,76,69,48,68,56,80,74,82,71,74,84,72,72,61,66,74,42,75,66,53,46,56,49,52,58,49,48,75,75,44,96,62,84,77,54,73,72,54,50,54,51,51,52,52,52,50,54,54,48,52,56,49,48,53,53,49,52,52,50,52,51,53,52,50,54,53,48,50,55,51,50,52,51,49,52,51,52,51,50,53,49,53,54,53,49,61,70,67,32,64,79,79,72,52,54,60,66,63,53,39,52,49,52,55,72,69,41,63,54,69,70,57,31,61,78,68,71,45,51,73,87,44,34,67,68,56,47,49,71,73,40,74,66,44,25,54,34,55,68,69,36,58,78,59,65,48,59,54,82,56,86,60,89,49,95,86,58,88,64,83,60,74,59,53,82,88,52,103,64,89,78,83,81,82,78,76,87,82,71,93,74,82,83,82,79,74,78,84,83,82,84,84,78,93,132

Secondary structure (DSSP, 8-state):
----B-TTT--B------S--GGGSHHHHHHHHHHHHS-PPPPHHHHHHHHHHHHHHHHHHHHHHHHHHHHHHHHHHHHHHHHHHHHHHHHHHHHT-GGGTS-HHHHHHHHHHHSPPHHHHHHH--TTTTSTHHHHTT-HHHHHHHHH-GGGGSEEEE----SS----EEEETT-S-------------SSS--PPPPPPPP-

Foldseek 3Di:
DDQDADPPPRDRDDPCPDQDPCVVDVVSVVVVVVVVVDVDDDDPVNVVRVVVSVVVVVVVVVVVVVVVVVVVVVVVVVVVVVVVVVVVVVVVCVVVPVVVVDDLVVVLVVLVVPQDDPVVCVVVVVLVVRALVVQCPPDPSSVVSSVVNCVSVQKDWDWDDDPPDTATQIDGPPDPDRDRDPDDDPDDDPPPPDDDDDDDDDD